Protein AF-A0A091SHL5-F1 (afdb_monomer)

Foldseek 3Di:
DVVLVVCLLPDDDPSNQVSLLVLLVVLVVLVVVVVVVVVPPPDDDDDDPDDSCPSLVVSLVSLLVSLLVQQDDQDDDPDCRQVSLLVSLVCCVPPSVVVLVVCLVSCVSSVNNVSSLVSNLVNVLVVLCVVCVDPPQDLVNLVVQLVSLVVVLVVVVVVVPPDDDDDDDCDDSSNVSSVVSNVVSVVVNVVVVVVVVVVVVCVCPVPPDDDDPPPDDDDD

pLDDT: mean 72.23, std 15.44, range [29.66, 91.31]

Mean predicted aligned error: 13.25 Å

Nearest PDB structures (foldseek):
  8e12-assembly1_B  TM=2.972E-01  e=2.019E-01  synthetic construct
  1ywt-assembly1_B  TM=1.922E-01  e=7.790E+00  Homo sapiens

Organism: Pelecanus crispus (NCBI:txid36300)

Radius of gyration: 24.14 Å; Cα contacts (8 Å, |Δi|>4): 129; chains: 1; bounding box: 60×40×81 Å

Secondary structure (DSSP, 8-state):
-HHHHHHHHH--SGGGHHHHHHHHHHHHHHHHHHHHHHH-TT---------TTHHHHHHHHHHHHHHHHHSPP----TT-HHHHHHHHHHHIIIIIHHHHHHHHHHHHHTT-HHHHHHHHHHHHHHHHHHHHTSTT--HHHHHHHHHHHHHHHHHHHHTT-S-----S----HHHHHHHHHHHHHHHHHHHHHHHHHHHHHHHHH-TTSPPPTT------

Structure (mmCIF, N/CA/C/O backbone):
data_AF-A0A091SHL5-F1
#
_entry.id   AF-A0A091SHL5-F1
#
loop_
_atom_site.group_PDB
_atom_site.id
_atom_site.type_symbol
_atom_site.label_atom_id
_atom_site.label_alt_id
_atom_site.label_comp_id
_atom_site.label_asym_id
_atom_site.label_entity_id
_atom_site.label_seq_id
_atom_site.pdbx_PDB_ins_code
_atom_site.Cartn_x
_atom_site.Cartn_y
_atom_site.Cartn_z
_atom_site.occupancy
_atom_site.B_iso_or_equiv
_atom_site.auth_seq_id
_atom_site.auth_comp_id
_atom_site.auth_asym_id
_atom_site.auth_atom_id
_atom_site.pdbx_PDB_model_num
ATOM 1 N N . MET A 1 1 ? -9.544 -13.154 23.120 1.00 60.56 1 MET A N 1
ATOM 2 C CA . MET A 1 1 ? -9.544 -11.805 22.511 1.00 60.56 1 MET A CA 1
ATOM 3 C C . MET A 1 1 ? -9.187 -11.848 21.028 1.00 60.56 1 MET A C 1
ATOM 5 O O . MET A 1 1 ? -10.002 -11.439 20.222 1.00 60.56 1 MET A O 1
ATOM 9 N N . TRP A 1 2 ? -8.036 -12.393 20.624 1.00 65.44 2 TRP A N 1
ATOM 10 C CA . TRP A 1 2 ? -7.627 -12.383 19.207 1.00 65.44 2 TRP A CA 1
ATOM 11 C C . TRP A 1 2 ? -8.493 -13.226 18.261 1.00 65.44 2 TRP A C 1
ATOM 13 O O . TRP A 1 2 ? -8.652 -12.859 17.101 1.00 65.44 2 TRP A O 1
ATOM 23 N N . THR A 1 3 ? -9.130 -14.289 18.757 1.00 64.62 3 THR A N 1
ATOM 24 C CA . THR A 1 3 ? -10.154 -15.046 18.011 1.00 64.62 3 THR A CA 1
ATOM 25 C C . THR A 1 3 ? -11.323 -14.153 17.597 1.00 64.62 3 THR A C 1
ATOM 27 O O . THR A 1 3 ? -11.751 -14.196 16.454 1.00 64.62 3 THR A O 1
ATOM 30 N N . VAL A 1 4 ? -11.746 -13.261 18.496 1.00 64.88 4 VAL A N 1
ATOM 31 C CA . VAL A 1 4 ? -12.843 -12.306 18.290 1.00 64.88 4 VAL A CA 1
ATOM 32 C C . VAL A 1 4 ? -12.459 -11.240 17.254 1.00 64.88 4 VAL A C 1
ATOM 34 O O . VAL A 1 4 ? -13.291 -10.835 16.451 1.00 64.88 4 VAL A O 1
ATOM 37 N N . VAL A 1 5 ? -11.181 -10.846 17.189 1.00 65.50 5 VAL A N 1
ATOM 38 C CA . VAL A 1 5 ? -10.650 -9.992 16.108 1.00 65.50 5 VAL A CA 1
ATOM 39 C C . VAL A 1 5 ? -10.622 -10.748 14.776 1.00 65.50 5 VAL A C 1
ATOM 41 O O . VAL A 1 5 ? -11.025 -10.197 13.760 1.00 65.50 5 VAL A O 1
ATOM 44 N N . GLY A 1 6 ? -10.200 -12.015 14.759 1.00 65.44 6 GLY A N 1
ATOM 45 C CA . GLY A 1 6 ? -10.208 -12.850 13.550 1.00 65.44 6 GLY A CA 1
ATOM 46 C C . GLY A 1 6 ? -11.617 -13.100 12.995 1.00 65.44 6 GLY A C 1
ATOM 47 O O . GLY A 1 6 ? -11.845 -12.982 11.790 1.00 65.44 6 GLY A O 1
ATOM 48 N N . GLU A 1 7 ? -12.584 -13.366 13.869 1.00 66.81 7 GLU A N 1
ATOM 49 C CA . GLU A 1 7 ? -14.015 -13.441 13.546 1.00 66.81 7 GLU A CA 1
ATOM 50 C C . GLU A 1 7 ? -14.540 -12.086 13.064 1.00 66.81 7 GLU A C 1
ATOM 52 O O . GLU A 1 7 ? -15.252 -12.016 12.061 1.00 66.81 7 GLU A O 1
ATOM 57 N N . ALA A 1 8 ? -14.094 -10.989 13.691 1.00 66.25 8 ALA A N 1
ATOM 58 C CA . ALA A 1 8 ? -14.475 -9.654 13.261 1.00 66.25 8 ALA A CA 1
ATOM 59 C C . ALA A 1 8 ? -13.887 -9.264 11.880 1.00 66.25 8 ALA A C 1
ATOM 61 O O . ALA A 1 8 ? -14.369 -8.388 11.161 1.00 66.25 8 ALA A O 1
ATOM 62 N N . LEU A 1 9 ? -12.804 -9.915 11.478 1.00 66.12 9 LEU A N 1
ATOM 63 C CA . LEU A 1 9 ? -12.181 -9.700 10.181 1.00 66.12 9 LEU A CA 1
ATOM 64 C C . LEU A 1 9 ? -12.771 -10.627 9.103 1.00 66.12 9 LEU A C 1
ATOM 66 O O . LEU A 1 9 ? -12.814 -10.248 7.932 1.00 66.12 9 LEU A O 1
ATOM 70 N N . SER A 1 10 ? -13.298 -11.792 9.479 1.00 64.62 10 SER A N 1
ATOM 71 C CA . SER A 1 10 ? -13.886 -12.777 8.556 1.00 64.62 10 SER A CA 1
ATOM 72 C C . SER A 1 10 ? -15.406 -12.647 8.370 1.00 64.62 10 SER A C 1
ATOM 74 O O . SER A 1 10 ? -15.927 -13.110 7.357 1.00 64.62 10 SER A O 1
ATOM 76 N N . GLY A 1 11 ? -16.121 -11.996 9.291 1.00 61.19 11 GLY A N 1
ATOM 77 C CA . GLY A 1 11 ? -17.578 -11.843 9.236 1.00 61.19 11 GLY A CA 1
ATOM 78 C C . GLY A 1 11 ? -18.087 -10.779 8.251 1.00 61.19 11 GLY A C 1
ATOM 79 O O . GLY A 1 11 ? -17.416 -9.790 7.956 1.00 61.19 11 GLY A O 1
ATOM 80 N N . SER A 1 12 ? -19.323 -10.952 7.772 1.00 54.06 12 SER A N 1
ATOM 81 C CA . SER A 1 12 ? -20.051 -9.970 6.958 1.00 54.06 12 SER A CA 1
ATOM 82 C C . SER A 1 12 ? -21.112 -9.233 7.796 1.00 54.06 12 SER A C 1
ATOM 84 O O . SER A 1 12 ? -22.147 -9.812 8.121 1.00 54.06 12 SER A O 1
ATOM 86 N N . GLY A 1 13 ? -20.905 -7.951 8.123 1.00 57.78 13 GLY A N 1
ATOM 87 C CA . GLY A 1 13 ? -21.973 -7.055 8.609 1.00 57.78 13 GLY A CA 1
ATOM 88 C C . GLY A 1 13 ? -21.850 -6.537 10.052 1.00 57.78 13 GLY A C 1
ATOM 89 O O . GLY A 1 13 ? -20.765 -6.385 10.588 1.00 57.78 13 GLY A O 1
ATOM 90 N N . ARG A 1 14 ? -22.986 -6.203 10.687 1.00 53.03 14 ARG A N 1
ATOM 91 C CA . ARG A 1 14 ? -23.057 -5.561 12.024 1.00 53.03 14 ARG A CA 1
ATOM 92 C C . ARG A 1 14 ? -22.583 -6.432 13.199 1.00 53.03 14 ARG A C 1
ATOM 94 O O . ARG A 1 14 ? -22.356 -5.891 14.273 1.00 53.03 14 ARG A O 1
ATOM 101 N N . MET A 1 15 ? -22.381 -7.737 12.995 1.00 53.97 15 MET A N 1
ATOM 102 C CA . MET A 1 15 ? -21.812 -8.659 13.999 1.00 53.97 15 MET A CA 1
ATOM 103 C C . MET A 1 15 ? -20.357 -8.331 14.391 1.00 53.97 15 MET A C 1
ATOM 105 O O . MET A 1 15 ? -19.825 -8.909 15.329 1.00 53.97 15 MET A O 1
ATOM 109 N N . LEU A 1 16 ? -19.719 -7.395 13.685 1.00 64.25 16 LEU A N 1
ATOM 110 C CA . LEU A 1 16 ? -18.320 -7.011 13.854 1.00 64.25 16 LEU A CA 1
ATOM 111 C C . LEU A 1 16 ? -18.077 -5.973 14.959 1.00 64.25 16 LEU A C 1
ATOM 113 O O . LEU A 1 16 ? -16.956 -5.837 15.444 1.00 64.25 16 LEU A O 1
ATOM 117 N N . LEU A 1 17 ? -19.098 -5.194 15.319 1.00 70.75 17 LEU A N 1
ATOM 118 C CA . LEU A 1 17 ? -18.894 -3.954 16.064 1.00 70.75 17 LEU A CA 1
ATOM 119 C C . LEU A 1 17 ? -18.592 -4.181 17.550 1.00 70.75 17 LEU A C 1
ATOM 121 O O . LEU A 1 17 ? -17.633 -3.620 18.068 1.00 70.75 17 LEU A O 1
ATOM 125 N N . GLU A 1 18 ? -19.393 -5.003 18.219 1.00 75.38 18 GLU A N 1
ATOM 126 C CA . GLU A 1 18 ? -19.280 -5.281 19.657 1.00 75.38 18 GLU A CA 1
ATOM 127 C C . GLU A 1 18 ? -17.925 -5.943 20.019 1.00 75.38 18 GLU A C 1
ATOM 129 O O . GLU A 1 18 ? -17.216 -5.420 20.886 1.00 75.38 18 GLU A O 1
ATOM 134 N N . PRO A 1 19 ? -17.462 -6.977 19.281 1.00 76.00 19 PRO A N 1
ATOM 135 C CA . PRO A 1 19 ? -16.071 -7.441 19.269 1.00 76.00 19 PRO A CA 1
ATOM 136 C C . PRO A 1 19 ? -15.001 -6.341 19.231 1.00 76.00 19 PRO A C 1
ATOM 138 O O . PRO A 1 19 ? -14.086 -6.317 20.057 1.00 76.00 19 PRO A O 1
ATOM 141 N N . LEU A 1 20 ? -15.099 -5.428 18.262 1.00 80.94 20 LEU A N 1
ATOM 142 C CA . LEU A 1 20 ? -14.101 -4.384 18.041 1.00 80.94 20 LEU A CA 1
ATOM 143 C C . LEU A 1 20 ? -14.163 -3.298 19.120 1.00 80.94 20 LEU A C 1
ATOM 145 O O . LEU A 1 20 ? -13.120 -2.778 19.510 1.00 80.94 20 LEU A O 1
ATOM 149 N N . GLN A 1 21 ? -15.352 -2.980 19.635 1.00 83.31 21 GLN A N 1
ATOM 150 C CA . GLN A 1 21 ? -15.532 -2.040 20.742 1.00 83.31 21 GLN A CA 1
ATOM 151 C C . GLN A 1 21 ? -14.836 -2.536 22.011 1.00 83.31 21 GLN A C 1
ATOM 153 O O . GLN A 1 21 ? -14.085 -1.771 22.609 1.00 83.31 21 GLN A O 1
ATOM 158 N N . SER A 1 22 ? -14.977 -3.820 22.361 1.00 83.06 22 SER A N 1
ATOM 159 C CA . SER A 1 22 ? -14.270 -4.415 23.507 1.00 83.06 22 SER A CA 1
ATOM 160 C C . SER A 1 22 ? -12.742 -4.312 23.372 1.00 83.06 22 SER A C 1
ATOM 162 O O . SER A 1 22 ? -12.034 -3.990 24.332 1.00 83.06 22 SER A O 1
ATOM 164 N N . VAL A 1 23 ? -12.216 -4.517 22.160 1.00 82.81 23 VAL A N 1
ATOM 165 C CA . VAL A 1 23 ? -10.785 -4.334 21.858 1.00 82.81 23 VAL A CA 1
ATOM 166 C C . VAL A 1 23 ? -10.380 -2.862 21.974 1.00 82.81 23 VAL A C 1
ATOM 168 O O . VAL A 1 23 ? -9.344 -2.548 22.560 1.00 82.81 23 VAL A O 1
ATOM 171 N N . GLY A 1 24 ? -11.208 -1.946 21.466 1.00 83.69 24 GLY A N 1
ATOM 172 C CA . GLY A 1 24 ? -11.010 -0.503 21.594 1.00 83.69 24 GLY A CA 1
ATOM 173 C C . GLY A 1 24 ? -10.987 -0.023 23.044 1.00 83.69 24 GLY A C 1
ATOM 174 O O . GLY A 1 24 ? -10.126 0.774 23.417 1.00 83.69 24 GLY A O 1
ATOM 175 N N . GLU A 1 25 ? -11.889 -0.528 23.882 1.00 86.12 25 GLU A N 1
ATOM 176 C CA . GLU A 1 25 ? -11.924 -0.252 25.321 1.00 86.12 25 GLU A CA 1
ATOM 177 C C . GLU A 1 25 ? -10.701 -0.817 26.042 1.00 86.12 25 GLU A C 1
ATOM 179 O O . GLU A 1 25 ? -10.084 -0.111 26.839 1.00 86.12 25 GLU A O 1
ATOM 184 N N . SER A 1 26 ? -10.287 -2.037 25.698 1.00 82.94 26 SER A N 1
ATOM 185 C CA . SER A 1 26 ? -9.082 -2.660 26.254 1.00 82.94 26 SER A CA 1
ATOM 186 C C . SER A 1 26 ? -7.820 -1.850 25.940 1.00 82.94 26 SER A C 1
ATOM 188 O O . SER A 1 26 ? -6.998 -1.614 26.821 1.00 82.94 26 SER A O 1
ATOM 190 N N . LEU A 1 27 ? -7.692 -1.344 24.709 1.00 82.31 27 LEU A N 1
ATOM 191 C CA . LEU A 1 27 ? -6.579 -0.477 24.306 1.00 82.31 27 LEU A CA 1
ATOM 192 C C . LEU A 1 27 ? -6.620 0.902 24.974 1.00 82.31 27 LEU A C 1
ATOM 194 O O . LEU A 1 27 ? -5.572 1.479 25.268 1.00 82.31 27 LEU A O 1
ATOM 198 N N . LYS A 1 28 ? -7.814 1.458 25.213 1.00 85.19 28 LYS A N 1
ATOM 199 C CA . LYS A 1 28 ? -7.960 2.693 26.001 1.00 85.19 28 LYS A CA 1
ATOM 200 C C . LYS A 1 28 ? -7.518 2.470 27.445 1.00 85.19 28 LYS A C 1
ATOM 202 O O . LYS A 1 28 ? -6.789 3.303 27.977 1.00 85.19 28 LYS A O 1
ATOM 207 N N . TRP A 1 29 ? -7.922 1.351 28.042 1.00 84.50 29 TRP A N 1
ATOM 208 C CA . TRP A 1 29 ? -7.507 0.964 29.386 1.00 84.50 29 TRP A CA 1
ATOM 209 C C . TRP A 1 29 ? -5.987 0.756 29.474 1.00 84.50 29 TRP A C 1
ATOM 211 O O . TRP A 1 29 ? -5.361 1.291 30.384 1.00 84.50 29 TRP A O 1
ATOM 221 N N . GLU A 1 30 ? -5.373 0.082 28.493 1.00 81.19 30 GLU A N 1
ATOM 222 C CA . GLU A 1 30 ? -3.912 -0.096 28.412 1.00 81.19 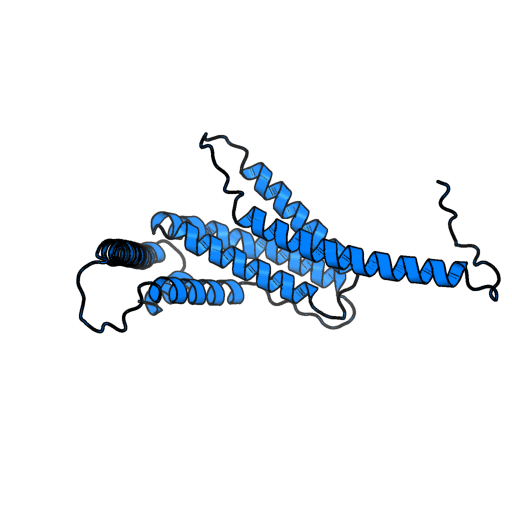30 GLU A CA 1
ATOM 223 C C . GLU A 1 30 ? -3.189 1.259 28.342 1.00 81.19 30 GLU A C 1
ATOM 225 O O . GLU A 1 30 ? -2.283 1.510 29.132 1.00 81.19 30 GLU A O 1
ATOM 230 N N . LYS A 1 31 ? -3.641 2.182 27.477 1.00 82.19 31 LYS A N 1
ATOM 231 C CA . LYS A 1 31 ? -3.078 3.544 27.386 1.00 82.19 31 LYS A CA 1
ATOM 232 C C . LYS A 1 31 ? -3.211 4.333 28.684 1.00 82.19 31 LYS A C 1
ATOM 234 O O . LYS A 1 31 ? -2.300 5.072 29.046 1.00 82.19 31 LYS A O 1
ATOM 239 N N . GLN A 1 32 ? -4.347 4.210 29.368 1.00 83.44 32 GLN A N 1
ATOM 240 C CA . GLN A 1 32 ? -4.539 4.859 30.661 1.00 83.44 32 GLN A CA 1
ATOM 241 C C . GLN A 1 32 ? -3.558 4.296 31.695 1.00 83.44 32 GLN A C 1
ATOM 243 O O . GLN A 1 32 ? -2.931 5.068 32.415 1.00 83.44 32 GLN A O 1
ATOM 248 N N . LYS A 1 33 ? -3.369 2.972 31.731 1.00 82.06 33 LYS A N 1
ATOM 249 C CA . LYS A 1 33 ? -2.402 2.328 32.627 1.00 82.06 33 LYS A CA 1
ATOM 250 C C . LYS A 1 33 ? -0.959 2.697 32.308 1.00 82.06 33 LYS A C 1
ATOM 252 O O . LYS A 1 33 ? -0.185 2.921 33.231 1.00 82.06 33 LYS A O 1
ATOM 257 N N . GLU A 1 34 ? -0.612 2.824 31.031 1.00 79.81 34 GLU A N 1
ATOM 258 C CA . GLU A 1 34 ? 0.693 3.328 30.593 1.00 79.81 34 GLU A CA 1
ATOM 259 C C . GLU A 1 34 ? 0.934 4.759 31.101 1.00 79.81 34 GLU A C 1
ATOM 261 O O . GLU A 1 34 ? 1.994 5.048 31.651 1.00 79.81 34 GLU A O 1
ATOM 266 N N . ALA A 1 35 ? -0.064 5.643 30.991 1.00 81.81 35 ALA A N 1
ATOM 267 C CA . ALA A 1 35 ? 0.029 7.017 31.484 1.00 81.81 35 ALA A CA 1
ATOM 268 C C . ALA A 1 35 ? 0.115 7.102 33.020 1.00 81.81 35 ALA A C 1
ATOM 270 O O . ALA A 1 35 ? 0.903 7.889 33.541 1.00 81.81 35 ALA A O 1
ATOM 271 N N . GLU A 1 36 ? -0.658 6.283 33.742 1.00 82.25 36 GLU A N 1
ATOM 272 C CA . GLU A 1 36 ? -0.581 6.164 35.206 1.00 82.25 36 GLU A CA 1
ATOM 273 C C . GLU A 1 36 ? 0.812 5.684 35.648 1.00 82.25 36 GLU A C 1
ATOM 275 O O . GLU A 1 36 ? 1.400 6.278 36.548 1.00 82.25 36 GLU A O 1
ATOM 280 N N . TRP A 1 37 ? 1.369 4.672 34.972 1.00 75.75 37 TRP A N 1
ATOM 281 C CA . TRP A 1 37 ? 2.700 4.124 35.259 1.00 75.75 37 TRP A CA 1
ATOM 282 C C . TRP A 1 37 ? 3.833 5.119 34.966 1.00 75.75 37 TRP A C 1
ATOM 284 O O . TRP A 1 37 ? 4.749 5.275 35.769 1.00 75.75 37 TRP A O 1
ATOM 294 N N . LEU A 1 38 ? 3.764 5.838 33.839 1.00 73.38 38 LEU A N 1
ATOM 295 C CA . LEU A 1 38 ? 4.747 6.871 33.487 1.00 73.38 38 LEU A CA 1
ATOM 296 C C . LEU A 1 38 ? 4.656 8.109 34.395 1.00 73.38 38 LEU A C 1
ATOM 298 O O . LEU A 1 38 ? 5.652 8.805 34.584 1.00 73.38 38 LEU A O 1
ATOM 302 N N . GLY A 1 39 ? 3.476 8.391 34.956 1.00 68.38 39 GLY A N 1
ATOM 303 C CA . GLY A 1 39 ? 3.255 9.482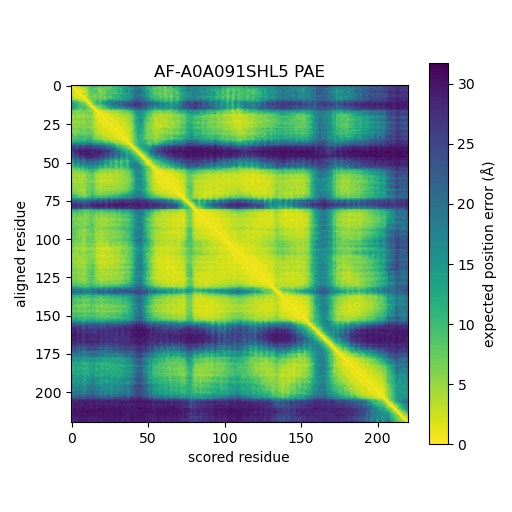 35.906 1.00 68.38 39 GLY A CA 1
ATOM 304 C C . GLY A 1 39 ? 3.672 9.161 37.345 1.00 68.38 39 GLY A C 1
ATOM 305 O O . GLY A 1 39 ? 3.923 10.084 38.117 1.00 68.38 39 GLY A O 1
ATOM 306 N N . SER A 1 40 ? 3.784 7.880 37.716 1.00 63.06 40 SER A N 1
ATOM 307 C CA . SER A 1 40 ? 4.062 7.422 39.086 1.00 63.06 40 SER A CA 1
ATOM 308 C C . SER A 1 40 ? 5.546 7.152 39.369 1.00 63.06 40 SER A C 1
ATOM 310 O O . SER A 1 40 ? 5.866 6.283 40.177 1.00 63.06 40 SER A O 1
ATOM 312 N N . GLY A 1 41 ? 6.464 7.862 38.706 1.00 57.78 41 GLY A N 1
ATOM 313 C CA . GLY A 1 41 ? 7.915 7.612 38.719 1.00 57.78 41 GLY A CA 1
ATOM 314 C C . GLY A 1 41 ? 8.656 7.797 40.055 1.00 57.78 41 GLY A C 1
ATOM 315 O O . GLY A 1 41 ? 9.836 8.138 40.026 1.00 57.78 41 GLY A O 1
ATOM 316 N N . GLN A 1 42 ? 8.009 7.603 41.210 1.00 53.72 42 GLN A N 1
ATOM 317 C CA . GLN A 1 42 ? 8.637 7.762 42.522 1.00 53.72 42 GLN A CA 1
ATOM 318 C C . GLN A 1 42 ? 8.489 6.606 43.519 1.00 53.72 42 GLN A C 1
ATOM 320 O O . GLN A 1 42 ? 9.173 6.671 44.533 1.00 53.72 42 GLN A O 1
ATOM 325 N N . ASP A 1 43 ? 7.741 5.533 43.241 1.00 48.06 43 ASP A N 1
ATOM 326 C CA . ASP A 1 43 ? 7.665 4.396 44.174 1.00 48.06 43 ASP A CA 1
ATOM 327 C C . ASP A 1 43 ? 8.160 3.085 43.547 1.00 48.06 43 ASP A C 1
ATOM 329 O O . ASP A 1 43 ? 7.590 2.521 42.612 1.00 48.06 43 ASP A O 1
ATOM 333 N N . THR A 1 44 ? 9.298 2.640 44.073 1.00 54.84 44 THR A N 1
ATOM 334 C CA . THR A 1 44 ? 10.008 1.403 43.747 1.00 54.84 44 THR A CA 1
ATOM 335 C C . THR A 1 44 ? 9.262 0.153 44.228 1.00 54.84 44 THR A C 1
ATOM 337 O O . THR A 1 44 ? 8.638 0.161 45.281 1.00 54.84 44 THR A O 1
ATOM 340 N N . GLU A 1 45 ? 9.475 -0.939 43.483 1.00 48.94 45 GLU A N 1
ATOM 341 C CA . GLU A 1 45 ? 9.177 -2.353 43.783 1.00 48.94 45 GLU A CA 1
ATOM 342 C C . GLU A 1 45 ? 7.769 -2.888 43.465 1.00 48.94 45 GLU A C 1
ATOM 344 O O . GLU A 1 45 ? 6.867 -2.957 44.293 1.00 48.94 45 GLU A O 1
ATOM 349 N N . SER A 1 46 ? 7.625 -3.475 42.274 1.00 47.06 46 SER A N 1
ATOM 350 C CA . SER A 1 46 ? 7.545 -4.943 42.145 1.00 47.06 46 SER A CA 1
ATOM 351 C C . SER A 1 46 ? 7.455 -5.377 40.677 1.00 47.06 46 SER A C 1
ATOM 353 O O . SER A 1 46 ? 6.826 -4.745 39.831 1.00 47.06 46 SER A O 1
ATOM 355 N N . LEU A 1 47 ? 8.158 -6.472 40.391 1.00 50.56 47 LEU A N 1
ATOM 356 C CA . LEU A 1 47 ? 8.267 -7.160 39.110 1.00 50.56 47 LEU A CA 1
ATOM 357 C C . LEU A 1 47 ? 6.892 -7.502 38.525 1.00 50.56 47 LEU A C 1
ATOM 359 O O . LEU A 1 47 ? 6.272 -8.491 38.909 1.00 50.56 47 LEU A O 1
ATOM 363 N N . SER A 1 48 ? 6.466 -6.746 37.522 1.00 51.72 48 SER A N 1
ATOM 364 C CA . SER A 1 48 ? 5.476 -7.218 36.566 1.00 51.72 48 SER A CA 1
ATOM 365 C C . SER A 1 48 ? 6.144 -7.224 35.194 1.00 51.72 48 SER A C 1
ATOM 367 O O . SER A 1 48 ? 6.547 -6.186 34.677 1.00 51.72 48 SER A O 1
ATOM 369 N N . THR A 1 49 ? 6.265 -8.409 34.597 1.00 50.88 49 THR A N 1
ATOM 370 C CA . THR A 1 49 ? 6.641 -8.628 33.188 1.00 50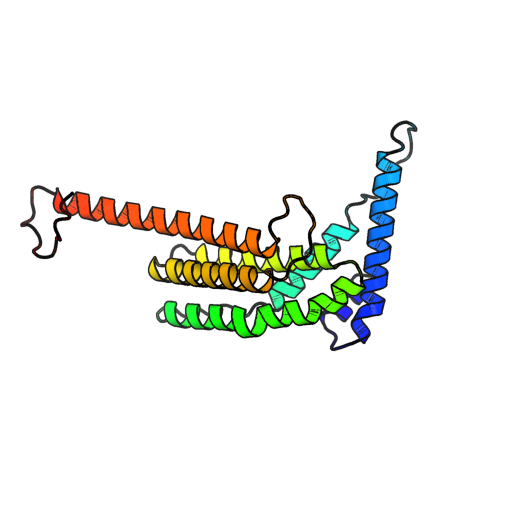.88 49 THR A CA 1
ATOM 371 C C . THR A 1 49 ? 5.609 -8.064 32.204 1.00 50.88 49 THR A C 1
ATOM 373 O O . THR A 1 49 ? 5.731 -8.254 30.994 1.00 50.88 49 THR A O 1
ATOM 376 N N . TRP A 1 50 ? 4.575 -7.388 32.705 1.00 50.91 50 TRP A N 1
ATOM 377 C CA . TRP A 1 50 ? 3.534 -6.787 31.901 1.00 50.91 50 TRP A CA 1
ATOM 378 C C . TRP A 1 50 ? 4.081 -5.543 31.199 1.00 50.91 50 TRP A C 1
ATOM 380 O O . TRP A 1 50 ? 4.391 -4.530 31.825 1.00 50.91 50 TRP A O 1
ATOM 390 N N . SER A 1 51 ? 4.234 -5.643 29.879 1.00 55.34 51 SER A N 1
ATOM 391 C CA . SER A 1 51 ? 4.591 -4.515 29.027 1.00 55.34 51 SER A CA 1
ATOM 392 C C . SER A 1 51 ? 3.311 -3.889 28.462 1.00 55.34 51 SER A C 1
ATOM 394 O O . SER A 1 51 ? 2.574 -4.594 27.767 1.00 55.34 51 SER A O 1
ATOM 396 N N . PRO A 1 52 ? 3.065 -2.582 28.670 1.00 56.56 52 PRO A N 1
ATOM 397 C CA . PRO A 1 52 ? 1.871 -1.873 28.187 1.00 56.56 52 PRO A CA 1
ATOM 398 C C . PRO A 1 52 ? 1.816 -1.675 26.657 1.00 56.56 52 PRO A C 1
ATOM 400 O O . PRO A 1 52 ? 1.045 -0.867 26.156 1.00 56.56 52 PRO A O 1
ATOM 403 N N . ASN A 1 53 ? 2.664 -2.377 25.899 1.00 61.16 53 ASN A N 1
ATOM 404 C CA . ASN A 1 53 ? 2.700 -2.326 24.437 1.00 61.16 53 ASN A CA 1
ATOM 405 C C . ASN A 1 53 ? 2.361 -3.665 23.771 1.00 61.16 53 ASN A C 1
ATOM 407 O O . ASN A 1 53 ? 2.430 -3.768 22.544 1.00 61.16 53 ASN A O 1
ATOM 411 N N . PHE A 1 54 ? 2.038 -4.701 24.547 1.00 63.81 54 PHE A N 1
ATOM 412 C CA . PHE A 1 54 ? 1.816 -6.039 24.004 1.00 63.81 54 PHE A CA 1
ATOM 413 C C . PHE A 1 54 ? 0.517 -6.094 23.184 1.00 63.81 54 PHE A C 1
ATOM 415 O O . PHE A 1 54 ?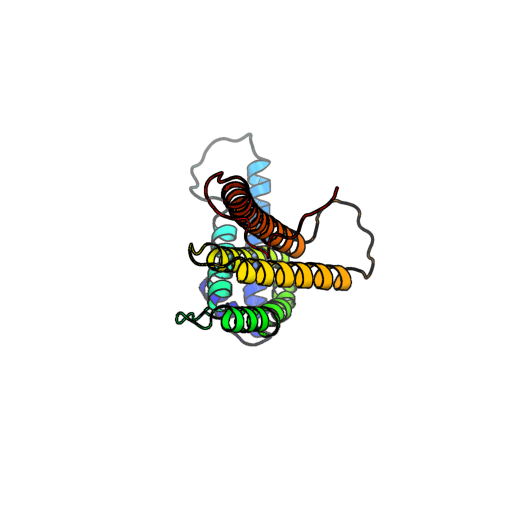 0.500 -6.653 22.092 1.00 63.81 54 PHE A O 1
ATOM 422 N N . TRP A 1 55 ? -0.549 -5.418 23.627 1.00 72.81 55 TRP A N 1
ATOM 423 C CA . TRP A 1 55 ? -1.870 -5.588 23.016 1.00 72.81 55 TRP A CA 1
ATOM 424 C C . TRP A 1 55 ? -1.995 -4.779 21.726 1.00 72.81 55 TRP A C 1
ATOM 426 O O . TRP A 1 55 ? -2.588 -5.239 20.751 1.00 72.81 55 TRP A O 1
ATOM 436 N N . ARG A 1 56 ? -1.388 -3.589 21.675 1.00 76.50 56 ARG A N 1
ATOM 437 C CA . ARG A 1 56 ? -1.345 -2.786 20.446 1.00 76.50 56 ARG A CA 1
ATOM 438 C C . ARG A 1 56 ? -0.569 -3.482 19.331 1.00 76.50 56 ARG A C 1
ATOM 440 O O . ARG A 1 56 ? -1.069 -3.539 18.211 1.00 76.50 56 ARG A O 1
ATOM 447 N N . LYS A 1 57 ? 0.617 -4.016 19.637 1.00 82.56 57 LYS A N 1
ATOM 448 C CA . LYS A 1 57 ? 1.464 -4.690 18.642 1.00 82.56 57 LYS A CA 1
ATOM 449 C C . LYS A 1 57 ? 0.811 -5.960 18.107 1.00 82.56 57 LYS A C 1
ATOM 451 O O . LYS A 1 57 ? 0.791 -6.152 16.896 1.00 82.56 57 LYS A O 1
ATOM 456 N N . ASP A 1 58 ? 0.214 -6.766 18.980 1.00 83.44 58 ASP A N 1
ATOM 457 C CA . ASP A 1 58 ? -0.512 -7.972 18.576 1.00 83.44 58 ASP A CA 1
ATOM 458 C C . ASP A 1 58 ? -1.704 -7.644 17.661 1.00 83.44 58 ASP A C 1
ATOM 460 O O . ASP A 1 58 ? -1.934 -8.326 16.658 1.00 83.44 58 ASP A O 1
ATOM 464 N N . LEU A 1 59 ? -2.457 -6.577 17.969 1.00 83.94 59 LEU A N 1
ATOM 465 C CA . LEU A 1 59 ? -3.548 -6.118 17.106 1.00 83.94 59 LEU A CA 1
ATOM 466 C C . LEU A 1 59 ? -3.024 -5.670 15.739 1.00 83.94 59 LEU A C 1
ATOM 468 O O . LEU A 1 59 ? -3.595 -6.047 14.716 1.00 83.94 59 LEU A O 1
ATOM 472 N N . GLU A 1 60 ? -1.963 -4.863 15.720 1.00 87.75 60 GLU A N 1
ATOM 473 C CA . GLU A 1 60 ? -1.340 -4.389 14.483 1.00 87.75 60 GLU A CA 1
ATOM 474 C C . GLU A 1 60 ? -0.864 -5.562 13.623 1.00 87.75 60 GLU A C 1
ATOM 476 O O . GLU A 1 60 ? -1.182 -5.620 12.436 1.00 87.75 60 GLU A O 1
ATOM 481 N N . GLU A 1 61 ? -0.197 -6.550 14.222 1.00 89.12 61 GLU A N 1
ATOM 482 C CA . GLU A 1 61 ? 0.254 -7.752 13.522 1.00 89.12 61 GLU A CA 1
ATOM 483 C C . GLU A 1 61 ? -0.921 -8.521 12.906 1.00 89.12 61 GLU A C 1
ATOM 485 O O . GLU A 1 61 ? -0.872 -8.901 11.734 1.00 89.12 61 GLU A O 1
ATOM 490 N N . LYS A 1 62 ? -2.011 -8.718 13.658 1.00 87.12 62 LYS A N 1
ATOM 491 C CA . LYS A 1 62 ? -3.199 -9.424 13.155 1.00 87.12 62 LYS A CA 1
ATOM 492 C C . LYS A 1 62 ? -3.898 -8.668 12.035 1.00 87.12 62 LYS A C 1
ATOM 494 O O . LYS A 1 62 ? -4.324 -9.288 11.060 1.00 87.12 62 LYS A O 1
ATOM 499 N N . LEU A 1 63 ? -4.001 -7.345 12.148 1.00 87.06 63 LEU A N 1
ATOM 500 C CA . LEU A 1 63 ? -4.567 -6.502 11.099 1.00 87.06 63 LEU A CA 1
ATOM 501 C C . LEU A 1 63 ? -3.711 -6.537 9.834 1.00 87.06 63 LEU A C 1
ATOM 503 O O . LEU A 1 63 ? -4.262 -6.701 8.749 1.00 87.06 63 LEU A O 1
ATOM 507 N N . ILE A 1 64 ? -2.386 -6.456 9.969 1.00 89.44 64 ILE A N 1
ATOM 508 C CA . ILE A 1 64 ? -1.454 -6.567 8.842 1.00 89.44 64 ILE A CA 1
ATOM 509 C C . ILE A 1 64 ? -1.573 -7.944 8.182 1.00 89.44 64 ILE A C 1
ATOM 511 O O . ILE A 1 64 ? -1.754 -8.015 6.971 1.00 89.44 64 ILE A O 1
ATOM 515 N N . GLN A 1 65 ? -1.549 -9.039 8.952 1.00 88.50 65 GLN A N 1
ATOM 516 C CA . GLN A 1 65 ? -1.719 -10.403 8.424 1.00 88.50 65 GLN A CA 1
ATOM 517 C C . GLN A 1 65 ? -3.023 -10.543 7.637 1.00 88.50 65 GLN A C 1
ATOM 519 O O . GLN A 1 65 ? -3.032 -11.072 6.526 1.00 88.50 65 GLN A O 1
ATOM 524 N N . TYR A 1 66 ? -4.119 -10.032 8.195 1.00 85.88 66 TYR A N 1
ATOM 525 C CA . TYR A 1 66 ? -5.410 -10.044 7.529 1.00 85.88 66 TYR A CA 1
ATOM 526 C C . TYR A 1 66 ? -5.396 -9.230 6.232 1.00 85.88 66 TYR A C 1
ATOM 528 O O . TYR A 1 66 ? -5.826 -9.727 5.197 1.00 85.88 66 TYR A O 1
ATOM 536 N N . MET A 1 67 ? -4.895 -7.995 6.261 1.00 86.69 67 MET A N 1
ATOM 537 C CA . MET A 1 67 ? -4.872 -7.120 5.088 1.00 86.69 67 MET A CA 1
ATOM 538 C C . MET A 1 67 ? -3.989 -7.691 3.985 1.00 86.69 67 MET A C 1
ATOM 540 O O . MET A 1 67 ? -4.425 -7.737 2.840 1.00 86.69 67 MET A O 1
ATOM 544 N N . MET A 1 68 ? -2.802 -8.191 4.329 1.00 88.69 68 MET A N 1
ATOM 545 C CA . MET A 1 68 ? -1.901 -8.862 3.390 1.00 88.69 68 MET A CA 1
ATOM 546 C C . MET A 1 68 ? -2.558 -10.082 2.735 1.00 88.69 68 MET A C 1
ATOM 548 O O . MET A 1 68 ? -2.360 -10.300 1.546 1.00 88.69 68 MET A O 1
ATOM 552 N N . ALA A 1 69 ? -3.387 -10.838 3.464 1.00 87.81 69 ALA A N 1
ATOM 553 C CA . ALA A 1 69 ? -4.140 -11.956 2.894 1.00 87.81 69 ALA A CA 1
ATOM 554 C C . ALA A 1 69 ? -5.254 -11.519 1.920 1.00 87.81 69 ALA A C 1
ATOM 556 O O . ALA A 1 69 ? -5.665 -12.310 1.075 1.00 87.81 69 ALA A O 1
ATOM 557 N N . GLN A 1 70 ? -5.744 -10.278 2.030 1.00 84.75 70 GLN A N 1
ATOM 558 C CA . GLN A 1 70 ? -6.744 -9.710 1.114 1.00 84.75 70 GLN A CA 1
ATOM 559 C C . GLN A 1 70 ? -6.130 -9.040 -0.115 1.00 84.75 70 GLN A C 1
ATOM 561 O O . GLN A 1 70 ? -6.845 -8.737 -1.074 1.00 84.75 70 GLN A O 1
ATOM 566 N N . ILE A 1 71 ? -4.826 -8.768 -0.095 1.00 88.75 71 ILE A N 1
ATOM 567 C CA . ILE A 1 71 ? -4.132 -8.223 -1.253 1.00 88.75 71 ILE A CA 1
ATOM 568 C C . ILE A 1 71 ? -4.092 -9.310 -2.339 1.00 88.75 71 ILE A C 1
ATOM 570 O O . ILE A 1 71 ? -3.597 -10.409 -2.079 1.00 88.75 71 ILE A O 1
ATOM 574 N N . PRO A 1 72 ? -4.584 -9.027 -3.562 1.00 85.12 72 PRO A N 1
ATOM 575 C CA . PRO A 1 72 ? -4.489 -9.968 -4.668 1.00 85.12 72 PRO A CA 1
ATOM 576 C C . PRO A 1 72 ? -3.032 -10.402 -4.883 1.00 85.12 72 PRO A C 1
ATOM 578 O O . PRO A 1 72 ? -2.138 -9.551 -4.870 1.00 85.12 72 PRO A O 1
ATOM 581 N N . PRO A 1 73 ? -2.752 -11.700 -5.077 1.00 83.56 73 PRO A N 1
ATOM 582 C CA . PRO A 1 73 ? -1.402 -12.143 -5.380 1.00 83.56 73 PRO A CA 1
ATOM 583 C C . PRO A 1 73 ? -0.991 -11.645 -6.768 1.00 83.56 73 PRO A C 1
ATOM 585 O O . PRO A 1 73 ? -1.751 -11.750 -7.731 1.00 83.56 73 PRO A O 1
ATOM 588 N N . PHE A 1 74 ? 0.240 -11.151 -6.888 1.00 83.00 74 PHE A N 1
ATOM 589 C CA . PHE A 1 74 ? 0.813 -10.822 -8.189 1.00 83.00 74 PHE A CA 1
ATOM 590 C C . PHE A 1 74 ? 1.356 -12.095 -8.849 1.00 83.00 74 PHE A C 1
ATOM 592 O O . PHE A 1 74 ? 2.436 -12.574 -8.507 1.00 83.00 74 PHE A O 1
ATOM 599 N N . GLY A 1 75 ? 0.585 -12.678 -9.768 1.00 66.50 75 GLY A N 1
ATOM 600 C CA . GLY A 1 75 ? 1.011 -13.834 -10.556 1.00 66.50 75 GLY A CA 1
ATOM 601 C C . GLY A 1 75 ? 1.809 -13.399 -11.784 1.00 66.50 75 GLY A C 1
ATOM 602 O O . GLY A 1 75 ? 1.210 -13.056 -12.798 1.00 66.50 75 GLY A O 1
ATOM 603 N N . SER A 1 76 ? 3.142 -13.413 -11.717 1.00 60.81 76 SER A N 1
ATOM 604 C CA . SER A 1 76 ? 3.993 -13.226 -12.902 1.00 60.81 76 SER A CA 1
ATOM 605 C C . SER A 1 76 ? 4.428 -14.586 -13.453 1.00 60.81 76 SER A C 1
ATOM 607 O O . SER A 1 76 ? 5.097 -15.364 -12.771 1.00 60.81 76 SER A O 1
ATOM 609 N N . SER A 1 77 ? 4.049 -14.872 -14.701 1.00 52.91 77 SER A N 1
ATOM 610 C CA . SER A 1 77 ? 4.738 -15.838 -15.558 1.00 52.91 77 SER A CA 1
ATOM 611 C C . SER A 1 77 ? 5.467 -15.043 -16.640 1.00 52.91 77 SER A C 1
ATOM 613 O O . SER A 1 77 ? 4.826 -14.364 -17.442 1.00 52.91 77 SER A O 1
ATOM 615 N N . SER A 1 78 ? 6.797 -15.091 -16.611 1.00 53.75 78 SER A N 1
ATOM 616 C CA . SER A 1 78 ? 7.723 -14.270 -17.396 1.00 53.75 78 SER A CA 1
ATOM 617 C C . SER A 1 78 ? 7.329 -14.118 -18.869 1.00 53.75 78 SER A C 1
ATOM 619 O O . SER A 1 78 ? 7.403 -15.119 -19.582 1.00 53.75 78 SER A O 1
ATOM 621 N N . ASN A 1 79 ? 6.997 -12.880 -19.285 1.00 42.28 79 ASN A N 1
ATOM 622 C CA . ASN A 1 79 ? 6.884 -12.322 -20.659 1.00 42.28 79 ASN A CA 1
ATOM 623 C C . ASN A 1 79 ? 5.697 -11.343 -20.864 1.00 42.28 79 ASN A C 1
ATOM 625 O O . ASN A 1 79 ? 5.639 -10.690 -21.904 1.00 42.28 79 ASN A O 1
ATOM 629 N N . THR A 1 80 ? 4.804 -11.168 -19.876 1.00 55.03 80 THR A N 1
ATOM 630 C CA . THR A 1 80 ? 3.617 -10.272 -19.947 1.00 55.03 80 THR A CA 1
ATOM 631 C C . THR A 1 80 ? 3.566 -9.253 -18.788 1.00 55.03 80 THR A C 1
ATOM 633 O O . THR A 1 80 ? 2.498 -8.867 -18.307 1.00 55.03 80 THR A O 1
ATOM 636 N N . ASP A 1 81 ? 4.728 -8.827 -18.286 1.00 75.12 81 ASP A N 1
ATOM 637 C CA . ASP A 1 81 ? 4.824 -8.249 -16.938 1.00 75.12 81 ASP A CA 1
ATOM 638 C C . ASP A 1 81 ? 4.270 -6.816 -16.787 1.00 75.12 81 ASP A C 1
ATOM 640 O O . ASP A 1 81 ? 3.896 -6.429 -15.682 1.00 75.12 81 ASP A O 1
ATOM 644 N N . GLU A 1 82 ? 4.150 -6.017 -17.856 1.00 84.06 82 GLU A N 1
ATOM 645 C CA . GLU A 1 82 ? 3.519 -4.682 -17.775 1.00 84.06 82 GLU A CA 1
ATOM 646 C C . GLU A 1 82 ? 1.991 -4.742 -17.746 1.00 84.06 82 GLU A C 1
ATOM 648 O O . GLU A 1 82 ? 1.349 -4.036 -16.967 1.00 84.06 82 GLU A O 1
ATOM 653 N N . THR A 1 83 ? 1.384 -5.566 -18.599 1.00 86.31 83 THR A N 1
ATOM 654 C CA . THR A 1 83 ? -0.072 -5.750 -18.645 1.00 86.31 83 THR A CA 1
ATOM 655 C C . THR A 1 83 ? -0.562 -6.420 -17.369 1.00 86.31 83 THR A C 1
ATOM 657 O O . THR A 1 83 ? -1.554 -5.971 -16.796 1.00 86.31 83 THR A O 1
ATOM 660 N N . ALA A 1 84 ? 0.177 -7.421 -16.875 1.00 86.44 84 ALA A N 1
ATOM 661 C CA . ALA A 1 84 ? -0.075 -8.035 -15.576 1.00 86.44 84 ALA A CA 1
ATOM 662 C C . ALA A 1 84 ? 0.041 -7.010 -14.438 1.00 86.44 84 ALA A C 1
ATOM 664 O O . ALA A 1 84 ? -0.829 -6.958 -13.571 1.00 86.44 84 ALA A O 1
ATOM 665 N N . LEU A 1 85 ? 1.060 -6.139 -14.463 1.00 89.06 85 LEU A N 1
ATOM 666 C CA . LEU A 1 85 ? 1.218 -5.071 -13.473 1.00 89.06 85 LEU A CA 1
ATOM 667 C C . LEU A 1 85 ? 0.067 -4.061 -13.526 1.00 89.06 85 LEU A C 1
ATOM 669 O O . LEU A 1 85 ? -0.490 -3.723 -12.487 1.00 89.06 85 LEU A O 1
ATOM 673 N N . LYS A 1 86 ? -0.345 -3.608 -14.714 1.00 90.06 86 LYS A N 1
ATOM 674 C CA . LYS A 1 86 ? -1.502 -2.709 -14.876 1.00 90.06 86 LYS A CA 1
ATOM 675 C C . LYS A 1 86 ? -2.782 -3.337 -14.336 1.00 90.06 86 LYS A C 1
ATOM 677 O O . LYS A 1 86 ? -3.527 -2.682 -13.611 1.00 90.06 86 LYS A O 1
ATOM 682 N N . GLN A 1 87 ? -3.027 -4.604 -14.664 1.00 89.94 87 GLN A N 1
ATOM 683 C CA . GLN A 1 87 ? -4.189 -5.335 -14.168 1.00 89.94 87 GLN A CA 1
ATOM 684 C C . GLN A 1 87 ? -4.148 -5.474 -12.645 1.00 89.94 87 GLN A C 1
ATOM 686 O O . GLN A 1 87 ? -5.153 -5.247 -11.979 1.00 89.94 87 GLN A O 1
ATOM 691 N N . HIS A 1 88 ? -2.981 -5.785 -12.091 1.00 91.31 88 HIS A N 1
ATOM 692 C CA . HIS A 1 88 ? -2.770 -5.892 -10.655 1.00 91.31 88 HIS A CA 1
ATOM 693 C C . HIS A 1 88 ? -3.003 -4.563 -9.924 1.00 91.31 88 HIS A C 1
ATOM 695 O O . HIS A 1 88 ? -3.767 -4.506 -8.964 1.00 91.31 88 HIS A O 1
ATOM 701 N N . LEU A 1 89 ? -2.430 -3.464 -10.421 1.00 89.69 89 LEU A N 1
ATOM 702 C CA . LEU A 1 89 ? -2.668 -2.116 -9.893 1.00 89.69 89 LEU A CA 1
ATOM 703 C C . LEU A 1 89 ? -4.151 -1.718 -10.001 1.00 89.69 89 LEU A C 1
ATOM 705 O O . LEU A 1 89 ? -4.698 -1.112 -9.079 1.00 89.69 89 LEU A O 1
ATOM 709 N N . SER A 1 90 ? -4.828 -2.119 -11.082 1.00 89.06 90 SER A N 1
ATOM 710 C CA . SER A 1 90 ? -6.275 -1.940 -11.228 1.00 89.06 90 SER A CA 1
ATOM 711 C C . SER A 1 90 ? -7.061 -2.747 -10.193 1.00 89.06 90 SER A C 1
ATOM 713 O O . SER A 1 90 ? -8.019 -2.223 -9.643 1.00 89.06 90 SER A O 1
ATOM 715 N N . GLN A 1 91 ? -6.675 -3.990 -9.893 1.00 89.12 91 GLN A N 1
ATOM 716 C CA . GLN A 1 91 ? -7.331 -4.803 -8.860 1.00 89.12 91 GLN A CA 1
ATOM 717 C C . GLN A 1 91 ? -7.143 -4.211 -7.460 1.00 89.12 91 GLN A C 1
ATOM 719 O O . GLN A 1 91 ? -8.073 -4.235 -6.648 1.00 89.12 91 GLN A O 1
ATOM 724 N N . LEU A 1 92 ? -5.965 -3.645 -7.175 1.00 87.25 92 LEU A N 1
ATOM 725 C CA . LEU A 1 92 ? -5.746 -2.893 -5.941 1.00 87.25 92 LEU A CA 1
ATOM 726 C C . LEU A 1 92 ? -6.712 -1.705 -5.854 1.00 87.25 92 LEU A C 1
ATOM 728 O O . LEU A 1 92 ? -7.372 -1.529 -4.831 1.00 87.25 92 LEU A O 1
ATOM 732 N N . GLU A 1 93 ? -6.839 -0.939 -6.940 1.00 85.81 93 GLU A N 1
ATOM 733 C CA . GLU A 1 93 ? -7.720 0.229 -7.022 1.00 85.81 93 GLU A CA 1
ATOM 734 C C . GLU A 1 93 ? -9.208 -0.130 -6.879 1.00 85.81 93 GLU A C 1
ATOM 736 O O . GLU A 1 93 ? -9.923 0.530 -6.128 1.00 85.81 93 GLU A O 1
ATOM 741 N N . THR A 1 94 ? -9.686 -1.171 -7.564 1.00 83.06 94 THR A N 1
ATOM 742 C CA . THR A 1 94 ? -11.126 -1.470 -7.655 1.00 83.06 94 THR A CA 1
ATOM 743 C C . THR A 1 94 ? -11.641 -2.429 -6.588 1.00 83.06 94 THR A C 1
ATOM 745 O O . THR A 1 94 ? -12.842 -2.451 -6.332 1.00 83.06 94 THR A O 1
ATOM 748 N N . THR A 1 95 ? -10.770 -3.240 -5.983 1.00 83.62 95 THR A N 1
ATOM 749 C CA . THR A 1 95 ? -11.186 -4.321 -5.074 1.00 83.62 95 THR A CA 1
ATOM 750 C C . THR A 1 95 ? -10.607 -4.132 -3.683 1.00 83.62 95 THR A C 1
ATOM 752 O O . THR A 1 95 ? -11.355 -4.053 -2.707 1.00 83.62 95 THR A O 1
ATOM 755 N N . PHE A 1 96 ? -9.281 -4.020 -3.578 1.00 83.06 96 PHE A N 1
ATOM 756 C CA . PHE A 1 96 ? -8.618 -3.948 -2.279 1.00 83.06 96 PHE A CA 1
ATOM 757 C C . PHE A 1 96 ? -8.953 -2.640 -1.554 1.00 83.06 96 PHE A C 1
ATOM 759 O O . PHE A 1 96 ? -9.501 -2.682 -0.452 1.00 83.06 96 PHE A O 1
ATOM 766 N N . LEU A 1 97 ? -8.715 -1.480 -2.178 1.00 81.56 97 LEU A N 1
ATOM 767 C CA . LEU A 1 97 ? -8.955 -0.181 -1.538 1.00 81.56 97 LEU A CA 1
ATOM 768 C C . LEU A 1 97 ? -10.423 0.034 -1.114 1.00 81.56 97 LEU A C 1
ATOM 770 O O . LEU A 1 97 ? -10.643 0.403 0.042 1.00 81.56 97 LEU A O 1
ATOM 774 N N . PRO A 1 98 ? -11.443 -0.260 -1.948 1.00 80.06 98 PRO A N 1
ATOM 775 C CA . PRO A 1 98 ? -12.838 -0.127 -1.529 1.00 80.06 98 PRO A CA 1
ATOM 776 C C . PRO A 1 98 ? -13.211 -1.064 -0.378 1.00 80.06 98 PRO A C 1
ATOM 778 O O . PRO A 1 98 ? -14.012 -0.690 0.479 1.00 80.06 98 PRO A O 1
ATOM 781 N N . SER A 1 99 ? -12.610 -2.259 -0.307 1.00 77.88 99 SER A N 1
ATOM 782 C CA . SER A 1 99 ? -12.837 -3.178 0.816 1.00 77.88 99 SER A CA 1
ATOM 783 C C . SER A 1 99 ? -12.319 -2.617 2.147 1.00 77.88 99 SER A C 1
ATOM 785 O O . SER A 1 99 ? -12.960 -2.804 3.187 1.00 77.88 99 SER A O 1
ATOM 787 N N . LEU A 1 100 ? -11.196 -1.886 2.111 1.00 78.81 100 LEU A N 1
ATOM 788 C CA . LEU A 1 100 ? -10.632 -1.233 3.288 1.00 78.81 100 LEU A CA 1
ATOM 789 C C . LEU A 1 100 ? -11.512 -0.074 3.757 1.00 78.81 100 LEU A C 1
ATOM 791 O O . LEU A 1 100 ? -11.747 0.064 4.960 1.00 78.81 100 LEU A O 1
ATOM 795 N N . GLU A 1 101 ? -12.018 0.721 2.813 1.00 78.44 101 GLU A N 1
ATOM 796 C CA . GLU A 1 101 ? -12.899 1.856 3.093 1.00 78.44 101 GLU A CA 1
ATOM 797 C C . GLU A 1 101 ? -14.243 1.396 3.661 1.00 78.44 101 GLU A C 1
ATOM 799 O O . GLU A 1 101 ? -14.700 1.920 4.671 1.00 78.44 101 GLU A O 1
ATOM 804 N N . HIS A 1 102 ? -14.848 0.351 3.090 1.00 77.94 102 HIS A N 1
ATOM 805 C CA . HIS A 1 102 ? -16.110 -0.196 3.593 1.00 77.94 102 HIS A CA 1
ATOM 806 C C . HIS A 1 102 ? -16.030 -0.592 5.076 1.00 77.94 102 HIS A C 1
ATOM 808 O O . HIS A 1 102 ? -16.984 -0.413 5.834 1.00 77.94 102 HIS A O 1
ATOM 814 N N . ARG A 1 103 ? -14.875 -1.108 5.506 1.00 77.38 103 ARG A N 1
ATOM 815 C CA . ARG A 1 103 ? -14.645 -1.548 6.886 1.00 77.38 103 ARG A CA 1
ATOM 816 C C . ARG A 1 103 ? -14.222 -0.417 7.824 1.00 77.38 103 ARG A C 1
ATOM 818 O O . ARG A 1 103 ? -14.340 -0.582 9.038 1.00 77.38 103 ARG A O 1
ATOM 825 N N . SER A 1 104 ? -13.790 0.734 7.298 1.00 79.62 104 SER A N 1
ATOM 826 C CA . SER A 1 104 ? -13.297 1.873 8.088 1.00 79.62 104 SER A CA 1
ATOM 827 C C . SER A 1 104 ? -14.335 2.372 9.103 1.00 79.62 104 SER A C 1
ATOM 829 O O . SER A 1 104 ? -13.980 2.737 10.226 1.00 79.62 104 SER A O 1
ATOM 831 N N . GLY A 1 105 ? -15.624 2.301 8.749 1.00 80.12 105 GLY A N 1
ATOM 832 C CA . GLY A 1 105 ? -16.744 2.676 9.612 1.00 80.12 105 GLY A CA 1
ATOM 833 C C . GLY A 1 105 ? -16.790 1.893 10.927 1.00 80.12 105 GLY A C 1
ATOM 834 O O . GLY A 1 105 ? -16.923 2.502 11.986 1.00 80.12 105 GLY A O 1
ATOM 835 N N . PHE A 1 106 ? -16.586 0.572 10.883 1.00 82.12 106 PHE A N 1
ATOM 836 C CA . PHE A 1 106 ? -16.602 -0.276 12.082 1.00 82.12 106 PHE A CA 1
ATOM 837 C C . PHE A 1 106 ? -15.425 0.034 13.012 1.00 82.12 106 PHE A C 1
ATOM 839 O O . PHE A 1 106 ? -15.600 0.176 14.220 1.00 82.12 106 PHE A O 1
ATOM 846 N N . PHE A 1 107 ? -14.225 0.219 12.453 1.00 82.69 107 PHE A N 1
ATOM 847 C CA . PHE A 1 107 ? -13.045 0.593 13.237 1.00 82.69 107 PHE A CA 1
ATOM 848 C C . PHE A 1 107 ? -13.152 2.008 13.806 1.00 82.69 107 PHE A C 1
ATOM 850 O O . PHE A 1 107 ? -12.668 2.268 14.906 1.00 82.69 107 PHE A O 1
ATOM 857 N N . LYS A 1 108 ? -13.806 2.930 13.095 1.00 83.88 108 LYS A N 1
ATOM 858 C CA . LYS A 1 108 ? -14.119 4.265 13.613 1.00 83.88 108 LYS A CA 1
ATOM 859 C C . LYS A 1 108 ? -15.042 4.198 14.817 1.00 83.88 108 LYS A C 1
ATOM 861 O O . LYS A 1 108 ? -14.744 4.827 15.829 1.00 83.88 108 LYS A O 1
ATOM 866 N N . GLU A 1 109 ? -16.111 3.422 14.725 1.00 83.75 109 GLU A N 1
ATOM 867 C CA . GLU A 1 109 ? -17.070 3.256 15.815 1.00 83.75 109 GLU A CA 1
ATOM 868 C C . GLU A 1 109 ? -16.460 2.527 17.026 1.00 83.75 109 GLU A C 1
ATOM 870 O O . GLU A 1 109 ? -16.756 2.868 18.168 1.00 83.75 109 GLU A O 1
ATOM 875 N N . ALA A 1 110 ? -15.508 1.622 16.794 1.00 82.75 110 ALA A N 1
ATOM 876 C CA . ALA A 1 110 ? -14.712 0.974 17.837 1.00 82.75 110 ALA A CA 1
ATOM 877 C C . ALA A 1 110 ? -13.580 1.846 18.426 1.00 82.75 110 ALA A C 1
ATOM 879 O O . ALA A 1 110 ? -12.893 1.427 19.355 1.00 82.75 110 ALA A O 1
ATOM 880 N N . GLY A 1 111 ? -13.331 3.051 17.898 1.00 82.56 111 GLY A N 1
ATOM 881 C CA . GLY A 1 111 ? -12.211 3.897 18.335 1.00 82.56 111 GLY A CA 1
ATOM 882 C C . GLY A 1 111 ? -10.823 3.391 17.911 1.00 82.56 111 GLY A C 1
ATOM 883 O O . GLY A 1 111 ? -9.815 3.806 18.478 1.00 82.56 111 GLY A O 1
ATOM 884 N N . LEU A 1 112 ? -10.766 2.519 16.903 1.00 84.44 112 LEU A N 1
ATOM 885 C CA . LEU A 1 112 ? -9.567 1.863 16.368 1.00 84.44 112 LEU A CA 1
ATOM 886 C C . LEU A 1 112 ? -9.150 2.383 14.981 1.00 84.44 112 LEU A C 1
ATOM 888 O O . LEU A 1 112 ? -8.216 1.852 14.384 1.00 84.44 112 LEU A O 1
ATOM 892 N N . LEU A 1 113 ? -9.813 3.422 14.457 1.00 82.88 113 LEU A N 1
ATOM 893 C CA . LEU A 1 113 ? -9.581 3.941 13.100 1.00 82.88 113 LEU A CA 1
ATOM 894 C C . LEU A 1 113 ? -8.113 4.272 12.813 1.00 82.88 113 LEU A C 1
ATOM 896 O O . LEU A 1 113 ? -7.639 4.002 11.716 1.00 82.88 113 LEU A O 1
ATOM 900 N N . ILE A 1 114 ? -7.398 4.844 13.785 1.00 80.12 114 ILE A N 1
ATOM 901 C CA . ILE A 1 114 ? -5.987 5.214 13.612 1.00 80.12 114 ILE A CA 1
ATOM 902 C C . ILE A 1 114 ? -5.139 3.955 13.410 1.00 80.12 114 ILE A C 1
ATOM 904 O O . ILE A 1 114 ? -4.426 3.861 12.417 1.00 80.12 114 ILE A O 1
ATOM 908 N N . THR A 1 115 ? -5.261 2.968 14.301 1.00 82.56 115 THR A N 1
ATOM 909 C CA . THR A 1 115 ? -4.538 1.691 14.199 1.00 82.56 115 THR A CA 1
ATOM 910 C C . THR A 1 115 ? -4.882 0.961 12.905 1.00 82.56 115 THR A C 1
ATOM 912 O O . THR A 1 115 ? -3.989 0.494 12.203 1.00 82.56 115 THR A O 1
ATOM 915 N N . TYR A 1 116 ? -6.164 0.923 12.542 1.00 82.31 116 TYR A N 1
ATOM 916 C CA . TYR A 1 116 ? -6.620 0.327 11.291 1.00 82.31 116 TYR A CA 1
ATOM 917 C C . TYR A 1 116 ? -5.995 1.008 10.067 1.00 82.31 116 TYR A C 1
ATOM 919 O O . TYR A 1 116 ? -5.420 0.332 9.218 1.00 82.31 116 TYR A O 1
ATOM 927 N N . ALA A 1 117 ? -6.020 2.342 10.008 1.00 81.25 117 ALA A N 1
ATOM 928 C CA . ALA A 1 117 ? -5.405 3.100 8.923 1.00 81.25 117 ALA A CA 1
ATOM 929 C C . ALA A 1 117 ? -3.883 2.865 8.842 1.00 81.25 117 ALA A C 1
ATOM 931 O O . ALA A 1 117 ? -3.359 2.694 7.740 1.00 81.25 117 ALA A O 1
ATOM 932 N N . CYS A 1 118 ? -3.190 2.793 9.988 1.00 81.06 118 CYS A N 1
ATOM 933 C CA . CYS A 1 118 ? -1.768 2.427 10.082 1.00 81.06 118 CYS A CA 1
ATOM 934 C C . CYS A 1 118 ? -1.476 1.051 9.486 1.00 81.06 118 CYS A C 1
ATOM 936 O O . CYS A 1 118 ? -0.529 0.904 8.717 1.00 81.06 118 CYS A O 1
ATOM 938 N N . CYS A 1 119 ? -2.307 0.056 9.776 1.00 84.81 119 CYS A N 1
ATOM 939 C CA . CYS A 1 119 ? -2.108 -1.292 9.254 1.00 84.81 119 CYS A CA 1
ATOM 940 C C . CYS A 1 119 ? -2.398 -1.373 7.747 1.00 84.81 119 CYS A C 1
ATOM 942 O O . CYS A 1 119 ? -1.651 -2.028 7.016 1.00 84.81 119 CYS A O 1
ATOM 944 N N . CYS A 1 120 ? -3.431 -0.666 7.265 1.00 82.50 120 CYS A N 1
ATOM 945 C CA . CYS A 1 120 ? -3.756 -0.577 5.836 1.00 82.50 120 CYS A CA 1
ATOM 946 C C . CYS A 1 120 ? -2.575 -0.006 5.046 1.00 82.50 120 CYS A C 1
ATOM 948 O O . CYS A 1 120 ? -2.174 -0.546 4.015 1.00 82.50 120 CYS A O 1
ATOM 950 N N . HIS A 1 121 ? -2.007 1.078 5.576 1.00 78.62 121 HIS A N 1
ATOM 951 C CA . HIS A 1 121 ? -0.820 1.743 5.055 1.00 78.62 121 HIS A CA 1
ATOM 952 C C . HIS A 1 121 ? 0.383 0.803 5.005 1.00 78.62 121 HIS A C 1
ATOM 954 O O . HIS A 1 121 ? 0.949 0.596 3.933 1.00 78.62 121 HIS A O 1
ATOM 960 N N . ALA A 1 122 ? 0.734 0.193 6.139 1.00 82.75 122 ALA A N 1
ATOM 961 C CA . ALA A 1 122 ? 1.892 -0.686 6.238 1.00 82.75 122 ALA A CA 1
ATOM 962 C C . ALA A 1 122 ? 1.801 -1.859 5.249 1.00 82.75 122 ALA A C 1
ATOM 964 O O . ALA A 1 122 ? 2.777 -2.168 4.566 1.00 82.75 122 ALA A O 1
ATOM 965 N N . SER A 1 123 ? 0.612 -2.453 5.116 1.00 86.94 123 SER A N 1
ATOM 966 C CA . SER A 1 123 ? 0.370 -3.587 4.219 1.00 86.94 123 SER A CA 1
ATOM 967 C C . SER A 1 123 ? 0.514 -3.192 2.745 1.00 86.94 123 SER A C 1
ATOM 969 O O . SER A 1 123 ? 1.243 -3.840 1.995 1.00 86.94 123 SER A O 1
ATOM 971 N N . LEU A 1 124 ? -0.117 -2.087 2.322 1.00 84.44 124 LEU A N 1
ATOM 972 C CA . LEU A 1 124 ? -0.022 -1.611 0.938 1.00 84.44 124 LEU A CA 1
ATOM 973 C C . LEU A 1 124 ? 1.409 -1.184 0.576 1.00 84.44 124 LEU A C 1
ATOM 975 O O . LEU A 1 124 ? 1.897 -1.517 -0.503 1.00 84.44 124 LEU A O 1
ATOM 979 N N . SER A 1 125 ? 2.089 -0.484 1.487 1.00 81.62 125 SER A N 1
ATOM 980 C CA . SER A 1 125 ? 3.487 -0.078 1.318 1.00 81.62 125 SER A CA 1
ATOM 981 C C . SER A 1 125 ? 4.409 -1.285 1.170 1.00 81.62 125 SER A C 1
ATOM 983 O O . SER A 1 125 ? 5.199 -1.351 0.230 1.00 81.62 125 SER A O 1
ATOM 985 N N . SER A 1 126 ? 4.273 -2.273 2.060 1.00 85.12 126 SER A N 1
ATOM 986 C CA . SER A 1 126 ? 5.065 -3.504 2.024 1.00 85.12 126 SER A CA 1
ATOM 987 C C . SER A 1 126 ? 4.873 -4.263 0.710 1.00 85.12 126 SER A C 1
ATOM 989 O O . SER A 1 126 ? 5.851 -4.681 0.083 1.00 85.12 126 SER A O 1
ATOM 991 N N . HIS A 1 127 ? 3.630 -4.369 0.238 1.00 87.38 127 HIS A N 1
ATOM 992 C CA . HIS A 1 127 ? 3.314 -5.018 -1.031 1.00 87.38 127 HIS A CA 1
ATOM 993 C C . HIS A 1 127 ? 3.938 -4.307 -2.235 1.00 87.38 127 HIS A C 1
ATOM 995 O O . HIS A 1 127 ? 4.623 -4.933 -3.042 1.00 87.38 127 HIS A O 1
ATOM 1001 N N . LEU A 1 128 ? 3.766 -2.987 -2.340 1.00 83.38 128 LEU A N 1
ATOM 1002 C CA . LEU A 1 128 ? 4.328 -2.192 -3.440 1.00 83.38 128 LEU A CA 1
ATOM 1003 C C . LEU A 1 128 ? 5.859 -2.154 -3.406 1.00 83.38 128 LEU A C 1
ATOM 1005 O O . LEU A 1 128 ? 6.508 -2.214 -4.453 1.00 83.38 128 LEU A O 1
ATOM 1009 N N . SER A 1 129 ? 6.451 -2.130 -2.211 1.00 80.31 129 SER A N 1
ATOM 1010 C CA . SER A 1 129 ? 7.893 -2.301 -2.051 1.00 80.31 129 SER A CA 1
ATOM 1011 C C . SER A 1 129 ? 8.329 -3.651 -2.613 1.00 80.31 129 SER A C 1
ATOM 1013 O O . SER A 1 129 ? 9.209 -3.686 -3.460 1.00 80.31 129 SER A O 1
ATOM 1015 N N . THR A 1 130 ? 7.667 -4.745 -2.229 1.00 82.88 130 THR A N 1
ATOM 1016 C CA . THR A 1 130 ? 7.990 -6.104 -2.703 1.00 82.88 130 THR A CA 1
ATOM 1017 C C . THR A 1 130 ? 7.866 -6.229 -4.223 1.00 82.88 130 THR A C 1
ATOM 1019 O O . THR A 1 130 ? 8.727 -6.828 -4.864 1.00 82.88 130 THR A O 1
ATOM 1022 N N . LEU A 1 131 ? 6.841 -5.612 -4.820 1.00 80.50 131 LEU A N 1
ATOM 1023 C CA . LEU A 1 131 ? 6.665 -5.578 -6.275 1.00 80.50 131 LEU A CA 1
ATOM 1024 C C . LEU A 1 131 ? 7.842 -4.896 -6.980 1.00 80.50 131 LEU A C 1
ATOM 1026 O O . LEU A 1 131 ? 8.348 -5.407 -7.977 1.00 80.50 131 LEU A O 1
ATOM 1030 N N . THR A 1 132 ? 8.297 -3.760 -6.448 1.00 76.38 132 THR A N 1
ATOM 1031 C CA . THR A 1 132 ? 9.354 -2.949 -7.070 1.00 76.38 132 THR A CA 1
ATOM 1032 C C . THR A 1 132 ? 10.773 -3.385 -6.699 1.00 76.38 132 THR A C 1
ATOM 1034 O O . THR A 1 132 ? 11.725 -2.896 -7.307 1.00 76.38 132 THR A O 1
ATOM 1037 N N . ASP A 1 133 ? 10.965 -4.247 -5.695 1.00 73.75 133 ASP A N 1
ATOM 1038 C CA . ASP A 1 133 ? 12.292 -4.670 -5.212 1.00 73.75 133 ASP A CA 1
ATOM 1039 C C . ASP A 1 133 ? 12.932 -5.805 -6.013 1.00 73.75 133 ASP A C 1
ATOM 1041 O O . ASP A 1 133 ? 14.090 -6.156 -5.797 1.00 73.75 133 ASP A O 1
ATOM 1045 N N . SER A 1 134 ? 12.214 -6.360 -6.988 1.00 67.75 134 SER A N 1
ATOM 1046 C CA . SER A 1 134 ? 12.781 -7.380 -7.862 1.00 67.75 134 SER A CA 1
ATOM 1047 C C . SER A 1 134 ? 13.880 -6.800 -8.769 1.00 67.75 134 SER A C 1
ATOM 1049 O O . SER A 1 134 ? 13.693 -5.793 -9.450 1.00 67.75 134 SER A O 1
ATOM 1051 N N . ASN A 1 135 ? 15.026 -7.488 -8.849 1.00 62.91 135 ASN A N 1
ATOM 1052 C CA . ASN A 1 135 ? 16.155 -7.133 -9.732 1.00 62.91 135 ASN A CA 1
ATOM 1053 C C . ASN A 1 135 ? 15.800 -7.124 -11.236 1.00 62.91 135 ASN A C 1
ATOM 1055 O O . ASN A 1 135 ? 16.625 -6.744 -12.066 1.00 62.91 135 ASN A O 1
ATOM 1059 N N . HIS A 1 136 ? 14.594 -7.570 -11.587 1.00 66.69 136 HIS A N 1
ATOM 1060 C CA . HIS A 1 136 ? 14.077 -7.652 -12.950 1.00 66.69 136 HIS A CA 1
ATOM 1061 C C . HIS A 1 136 ? 12.972 -6.625 -13.234 1.00 66.69 136 HIS A C 1
ATOM 1063 O O . HIS A 1 136 ? 12.415 -6.631 -14.328 1.00 66.69 136 HIS A O 1
ATOM 1069 N N . PHE A 1 137 ? 12.663 -5.734 -12.285 1.00 76.06 137 PHE A N 1
ATOM 1070 C CA . PHE A 1 137 ? 11.674 -4.683 -12.490 1.00 76.06 137 PHE A CA 1
ATOM 1071 C C . PHE A 1 137 ? 12.219 -3.622 -13.456 1.00 76.06 137 PHE A C 1
ATOM 1073 O O . PHE A 1 137 ? 13.230 -2.965 -13.194 1.00 76.06 137 PHE A O 1
ATOM 1080 N N . SER A 1 138 ? 11.573 -3.483 -14.610 1.00 81.94 138 SER A N 1
ATOM 1081 C CA . SER A 1 138 ? 11.993 -2.568 -15.673 1.00 81.94 138 SER A CA 1
ATOM 1082 C C . SER A 1 138 ? 11.645 -1.106 -15.368 1.00 81.94 138 SER A C 1
ATOM 1084 O O . SER A 1 138 ? 10.810 -0.793 -14.518 1.00 81.94 138 SER A O 1
ATOM 1086 N N . PHE A 1 139 ? 12.274 -0.184 -16.104 1.00 82.50 139 PHE A N 1
ATOM 1087 C CA . PHE A 1 139 ? 12.012 1.253 -15.983 1.00 82.50 139 PHE A CA 1
ATOM 1088 C C . PHE A 1 139 ? 10.541 1.610 -16.238 1.00 82.50 139 PHE A C 1
ATOM 1090 O O . PHE A 1 139 ? 9.953 2.376 -15.477 1.00 82.50 139 PHE A O 1
ATOM 1097 N N . SER A 1 140 ? 9.931 1.036 -17.277 1.00 84.88 140 SER A N 1
ATOM 1098 C CA . SER A 1 140 ? 8.523 1.265 -17.614 1.00 84.88 140 SER A CA 1
ATOM 1099 C C . SER A 1 140 ? 7.587 0.752 -16.520 1.00 84.88 140 SER A C 1
ATOM 1101 O O . SER A 1 140 ? 6.617 1.420 -16.176 1.00 84.88 140 SER A O 1
ATOM 1103 N N . GLN A 1 141 ? 7.910 -0.377 -15.890 1.00 85.88 141 GLN A N 1
ATOM 1104 C CA . GLN A 1 141 ? 7.158 -0.884 -14.742 1.00 85.88 141 GLN A CA 1
ATOM 1105 C C . GLN A 1 141 ? 7.291 0.017 -13.507 1.00 85.88 141 GLN A C 1
ATOM 1107 O O . GLN A 1 141 ? 6.285 0.292 -12.852 1.00 85.88 141 GLN A O 1
ATOM 1112 N N . CYS A 1 142 ? 8.492 0.530 -13.207 1.00 85.00 142 CYS A N 1
ATOM 1113 C CA . CYS A 1 142 ? 8.680 1.557 -12.171 1.00 85.00 142 CYS A CA 1
ATOM 1114 C C . CYS A 1 142 ? 7.809 2.782 -12.455 1.00 85.00 142 CYS A C 1
ATOM 1116 O O . CYS A 1 142 ? 7.132 3.279 -11.556 1.00 85.00 142 CYS A O 1
ATOM 1118 N N . LEU A 1 143 ? 7.785 3.242 -13.707 1.00 87.62 143 LEU A N 1
ATOM 1119 C CA . LEU A 1 143 ? 6.987 4.396 -14.103 1.00 87.62 143 LEU A CA 1
ATOM 1120 C C . LEU A 1 143 ? 5.487 4.141 -13.900 1.00 87.62 143 LEU A C 1
ATOM 1122 O O . LEU A 1 143 ? 4.801 5.000 -13.360 1.00 87.62 143 LEU A O 1
ATOM 1126 N N . LEU A 1 144 ? 4.990 2.942 -14.217 1.00 89.94 144 LEU A N 1
ATOM 1127 C CA . LEU A 1 144 ? 3.589 2.574 -13.984 1.00 89.94 144 LEU A CA 1
ATOM 1128 C C . LEU A 1 144 ? 3.204 2.604 -12.498 1.00 89.94 144 LEU A C 1
ATOM 1130 O O . LEU A 1 144 ? 2.131 3.100 -12.153 1.00 89.94 144 LEU A O 1
ATOM 1134 N N . VAL A 1 145 ? 4.068 2.102 -11.608 1.00 87.88 145 VAL A N 1
ATOM 1135 C CA . VAL A 1 145 ? 3.833 2.171 -10.153 1.00 87.88 145 VAL A CA 1
ATOM 1136 C C . VAL A 1 145 ? 3.862 3.621 -9.666 1.00 87.88 145 VAL A C 1
ATOM 1138 O O . VAL A 1 145 ? 3.012 4.012 -8.864 1.00 87.88 145 VAL A O 1
ATOM 1141 N N . TYR A 1 146 ? 4.795 4.430 -10.177 1.00 86.56 146 TYR A N 1
ATOM 1142 C CA . TYR A 1 146 ? 4.891 5.855 -9.863 1.00 86.56 146 TYR A CA 1
ATOM 1143 C C . TYR A 1 146 ? 3.632 6.620 -10.291 1.00 86.56 146 TYR A C 1
ATOM 1145 O O . TYR A 1 146 ? 3.037 7.336 -9.486 1.00 86.56 146 TYR A O 1
ATOM 1153 N N . GLU A 1 147 ? 3.187 6.438 -11.535 1.00 88.81 147 GLU A N 1
ATOM 1154 C CA . GLU A 1 147 ? 1.989 7.076 -12.086 1.00 88.81 147 GLU A CA 1
ATOM 1155 C C . GLU A 1 147 ? 0.730 6.674 -11.319 1.00 88.81 147 GLU A C 1
ATOM 1157 O O . GLU A 1 147 ? -0.085 7.532 -10.970 1.00 88.81 147 GLU A O 1
ATOM 1162 N N . TRP A 1 148 ? 0.589 5.385 -11.001 1.00 88.94 148 TRP A N 1
ATOM 1163 C CA . TRP A 1 148 ? -0.506 4.893 -10.174 1.00 88.94 148 TRP A CA 1
ATOM 1164 C C . TRP A 1 148 ? -0.471 5.512 -8.770 1.00 88.94 148 TRP A C 1
ATOM 1166 O O . TRP A 1 148 ? -1.482 6.038 -8.308 1.00 88.94 148 TRP A O 1
ATOM 1176 N N . GLY A 1 149 ? 0.693 5.542 -8.114 1.00 82.75 149 GLY A N 1
ATOM 1177 C CA . GLY A 1 149 ? 0.855 6.150 -6.791 1.00 82.75 149 GLY A CA 1
ATOM 1178 C C . GLY A 1 149 ? 0.519 7.643 -6.791 1.00 82.75 149 GLY A C 1
ATOM 1179 O O . GLY A 1 149 ? -0.196 8.123 -5.909 1.00 82.75 149 GLY A O 1
ATOM 1180 N N . LEU A 1 150 ? 0.957 8.371 -7.822 1.00 83.50 150 LEU A N 1
ATOM 1181 C CA . LEU A 1 150 ? 0.664 9.790 -8.007 1.00 83.50 150 LEU A CA 1
ATOM 1182 C C . LEU A 1 150 ? -0.827 10.041 -8.270 1.00 83.50 150 LEU A C 1
ATOM 1184 O O . LEU A 1 150 ? -1.392 10.994 -7.729 1.00 83.50 150 LEU A O 1
ATOM 1188 N N . LYS A 1 151 ? -1.476 9.189 -9.073 1.00 85.38 151 LYS A N 1
ATOM 1189 C CA . LYS A 1 151 ? -2.927 9.225 -9.298 1.00 85.38 151 LYS A CA 1
ATOM 1190 C C . LYS A 1 151 ? -3.669 9.056 -7.975 1.00 85.38 151 LYS A C 1
ATOM 1192 O O . LYS A 1 151 ? -4.480 9.908 -7.626 1.00 85.38 151 LYS A O 1
ATOM 1197 N N . MET A 1 152 ? -3.339 8.016 -7.209 1.00 77.62 152 MET A N 1
ATOM 1198 C CA . MET A 1 152 ? -3.970 7.751 -5.914 1.00 77.62 152 MET A CA 1
ATOM 1199 C C . MET A 1 152 ? -3.742 8.889 -4.915 1.00 77.62 152 MET A C 1
ATOM 1201 O O . MET A 1 152 ? -4.657 9.260 -4.180 1.00 77.62 152 MET A O 1
ATOM 1205 N N . TYR A 1 153 ? -2.549 9.488 -4.923 1.00 74.69 153 TYR A N 1
ATOM 1206 C CA . TYR A 1 153 ? -2.213 10.631 -4.078 1.00 74.69 153 TYR A CA 1
ATOM 1207 C C . TYR A 1 153 ? -3.081 11.852 -4.402 1.00 74.69 153 TYR A C 1
ATOM 1209 O O . TYR A 1 153 ? -3.665 12.463 -3.504 1.00 74.69 153 TYR A O 1
ATOM 1217 N N . LYS A 1 154 ? -3.220 12.175 -5.693 1.00 74.69 154 LYS A N 1
ATOM 1218 C CA . LYS A 1 154 ? -4.044 13.293 -6.168 1.00 74.69 154 LYS A CA 1
ATOM 1219 C C . LYS A 1 154 ? -5.527 13.062 -5.881 1.00 74.69 154 LYS A C 1
ATOM 1221 O O . LYS A 1 154 ? -6.162 13.926 -5.281 1.00 74.69 154 LYS A O 1
ATOM 1226 N N . SER A 1 155 ? -6.059 11.884 -6.202 1.00 67.75 155 SER A N 1
ATOM 1227 C CA . SER A 1 155 ? -7.464 11.549 -5.941 1.00 67.75 155 SER A CA 1
ATOM 1228 C C . SER A 1 155 ? -7.801 11.555 -4.445 1.00 67.75 155 SER A C 1
ATOM 1230 O O . SER A 1 155 ? -8.845 12.073 -4.056 1.00 67.75 155 SER A O 1
ATOM 1232 N N . GLY A 1 156 ? -6.895 11.069 -3.587 1.00 58.06 156 GLY A N 1
ATOM 1233 C CA . GLY A 1 156 ? -7.057 11.138 -2.131 1.00 58.06 156 GLY A CA 1
ATOM 1234 C C . GLY A 1 156 ? -7.011 12.567 -1.578 1.00 58.06 156 GLY A C 1
ATOM 1235 O O . GLY A 1 156 ? -7.700 12.873 -0.601 1.00 58.06 156 GLY A O 1
ATOM 1236 N N . SER A 1 157 ? -6.248 13.460 -2.218 1.00 49.34 157 SER A N 1
ATOM 1237 C CA . SER A 1 157 ? -6.191 14.879 -1.850 1.00 49.34 157 SER A CA 1
ATOM 1238 C C . SER A 1 157 ? -7.480 15.635 -2.198 1.00 49.34 157 SER A C 1
ATOM 1240 O O . SER A 1 157 ? -7.923 16.460 -1.402 1.00 49.34 157 SER A O 1
ATOM 1242 N N . GLU A 1 158 ? -8.148 15.295 -3.307 1.00 41.53 158 GLU A N 1
ATOM 1243 C CA . GLU A 1 158 ? -9.400 15.936 -3.739 1.00 41.53 158 GLU A CA 1
ATOM 1244 C C . GLU A 1 158 ? -10.605 15.535 -2.875 1.00 41.53 158 GLU A C 1
ATOM 1246 O O . GLU A 1 158 ? -11.419 16.388 -2.516 1.00 41.53 158 GLU A O 1
ATOM 1251 N N . THR A 1 159 ? -10.685 14.280 -2.417 1.00 38.22 159 THR A N 1
ATOM 1252 C CA . THR A 1 159 ? -11.701 13.851 -1.431 1.00 38.22 159 THR A CA 1
ATOM 1253 C C . THR A 1 159 ? -11.529 14.486 -0.045 1.00 38.22 159 THR A C 1
ATOM 1255 O O . THR A 1 159 ? -12.452 14.451 0.768 1.00 38.22 159 THR A O 1
ATOM 1258 N N . CYS A 1 160 ? -10.378 15.114 0.225 1.00 36.69 160 CYS A N 1
ATOM 1259 C CA . CYS A 1 160 ? -10.076 15.807 1.478 1.00 36.69 160 CYS A CA 1
ATOM 1260 C C . CYS A 1 160 ? -10.367 17.326 1.428 1.00 36.69 160 CYS A C 1
ATOM 1262 O O . CYS A 1 160 ? -10.206 18.011 2.438 1.00 36.69 160 CYS A O 1
ATOM 1264 N N . LEU A 1 161 ? -10.836 17.865 0.291 1.00 30.17 161 LEU A N 1
ATOM 1265 C CA . LEU A 1 161 ? -11.115 19.297 0.082 1.00 30.17 161 LEU A CA 1
ATOM 1266 C C . LEU A 1 161 ? -12.532 19.747 0.497 1.00 30.17 161 LEU A C 1
ATOM 1268 O O . LEU A 1 161 ? -13.053 20.726 -0.040 1.00 30.17 161 LEU A O 1
ATOM 1272 N N . ARG A 1 162 ? -13.168 19.104 1.490 1.00 29.66 162 ARG A N 1
ATOM 1273 C CA . ARG A 1 162 ? -14.307 19.721 2.201 1.00 29.66 162 ARG A CA 1
ATOM 1274 C C . ARG A 1 162 ? -13.860 20.176 3.597 1.00 29.66 162 ARG A C 1
ATOM 1276 O O . ARG A 1 162 ? -13.422 19.346 4.391 1.00 29.66 162 ARG A O 1
ATOM 1283 N N . PRO A 1 163 ? -13.940 21.481 3.914 1.00 35.34 163 PRO A N 1
ATOM 1284 C CA . PRO A 1 163 ? -13.141 22.083 4.971 1.00 35.34 163 PRO A CA 1
ATOM 1285 C C . PRO A 1 163 ? -13.762 21.856 6.352 1.00 35.34 163 PRO A C 1
ATOM 1287 O O . PRO A 1 163 ? -14.903 22.248 6.602 1.00 35.34 163 PRO A O 1
ATOM 1290 N N . LYS A 1 164 ? -12.983 21.325 7.297 1.00 33.53 164 LYS A N 1
ATOM 1291 C CA . LYS A 1 164 ? -13.156 21.660 8.714 1.00 33.53 164 LYS A CA 1
ATOM 1292 C C . LYS A 1 164 ? -11.810 22.049 9.302 1.00 33.53 164 LYS A C 1
ATOM 1294 O O . LYS A 1 164 ? -10.849 21.294 9.274 1.00 33.53 164 LYS A O 1
ATOM 1299 N N . GLN A 1 165 ? -11.782 23.290 9.763 1.00 41.22 165 GLN A N 1
ATOM 1300 C CA . GLN A 1 165 ? -10.657 23.975 10.367 1.00 41.22 165 GLN A CA 1
ATOM 1301 C C . GLN A 1 165 ? -10.152 23.202 11.590 1.00 41.22 165 GLN A C 1
ATOM 1303 O O . GLN A 1 165 ? -10.828 23.157 12.613 1.00 41.22 165 GLN A O 1
ATOM 1308 N N . THR A 1 166 ? -8.943 22.662 11.493 1.00 34.00 166 THR A N 1
ATOM 1309 C CA . THR A 1 166 ? -8.038 22.471 12.631 1.00 34.00 166 THR A CA 1
ATOM 1310 C C . THR A 1 166 ? -6.617 22.708 12.125 1.00 34.00 166 THR A C 1
ATOM 1312 O O . THR A 1 166 ? -6.225 22.075 11.142 1.00 34.00 166 THR A O 1
ATOM 1315 N N . PRO A 1 167 ? -5.844 23.621 12.732 1.00 44.69 167 PRO A N 1
ATOM 1316 C CA . PRO A 1 167 ? -4.440 23.783 12.395 1.00 44.69 167 PRO A CA 1
ATOM 1317 C C . PRO A 1 167 ? -3.641 22.630 13.022 1.00 44.69 167 PRO A C 1
ATOM 1319 O O . PRO A 1 167 ? -3.950 22.230 14.140 1.00 44.69 167 PRO A O 1
ATOM 1322 N N . GLN A 1 168 ? -2.614 22.157 12.303 1.00 36.19 168 GLN A N 1
ATOM 1323 C CA . GLN A 1 168 ? -1.435 21.370 12.731 1.00 36.19 168 GLN A CA 1
ATOM 1324 C C . GLN A 1 168 ? -1.183 20.058 11.949 1.00 36.19 168 GLN A C 1
ATOM 1326 O O . GLN A 1 168 ? -1.775 19.013 12.198 1.00 36.19 168 GLN A O 1
ATOM 1331 N N . ASN A 1 169 ? -0.221 20.149 11.021 1.00 37.84 169 ASN A N 1
ATOM 1332 C CA . ASN A 1 169 ? 0.917 19.244 10.770 1.00 37.84 169 ASN A CA 1
ATOM 1333 C C . ASN A 1 169 ? 0.752 17.729 10.549 1.00 37.84 169 ASN A C 1
ATOM 1335 O O . ASN A 1 169 ? 1.763 17.068 10.333 1.00 37.84 169 ASN A O 1
ATOM 1339 N N . ASN A 1 170 ? -0.449 17.163 10.492 1.00 39.97 170 ASN A N 1
ATOM 1340 C CA . ASN A 1 170 ? -0.609 15.734 10.206 1.00 39.97 170 ASN A CA 1
ATOM 1341 C C . ASN A 1 170 ? -1.107 15.522 8.777 1.00 39.97 170 ASN A C 1
ATOM 1343 O O . ASN A 1 170 ? -2.301 15.357 8.529 1.00 39.97 170 ASN A O 1
ATOM 1347 N N . LEU A 1 171 ? -0.164 15.545 7.828 1.00 44.81 171 LEU A N 1
ATOM 1348 C CA . LEU A 1 171 ? -0.375 15.052 6.465 1.00 44.81 171 LEU A CA 1
ATOM 1349 C C . LEU A 1 171 ? -1.036 13.665 6.570 1.00 44.81 171 LEU A C 1
ATOM 1351 O O . LEU A 1 171 ? -0.517 12.821 7.305 1.00 44.81 171 LEU A O 1
ATOM 1355 N N . SER A 1 172 ? -2.184 13.446 5.915 1.00 55.72 172 SER A N 1
ATOM 1356 C CA . SER A 1 172 ? -2.950 12.208 6.106 1.00 55.72 172 SER A CA 1
ATOM 1357 C C . SER A 1 172 ? -2.059 10.985 5.862 1.00 55.72 172 SER A C 1
ATOM 1359 O O . SER A 1 172 ? -1.179 10.977 5.002 1.00 55.72 172 SER A O 1
ATOM 1361 N N . LEU A 1 173 ? -2.244 9.945 6.662 1.00 49.69 173 LEU A N 1
ATOM 1362 C CA . LEU A 1 173 ? -1.366 8.783 6.667 1.00 49.69 173 LEU A CA 1
ATOM 1363 C C . LEU A 1 173 ? -1.256 8.126 5.273 1.00 49.69 173 LEU A C 1
ATOM 1365 O O . LEU A 1 173 ? -0.154 7.822 4.822 1.00 49.69 173 LEU A O 1
ATOM 1369 N N . GLY A 1 174 ? -2.369 7.999 4.540 1.00 54.44 174 GLY A N 1
ATOM 1370 C CA . GLY A 1 174 ? -2.374 7.489 3.160 1.00 54.44 174 GLY A CA 1
ATOM 1371 C C . GLY A 1 174 ? -1.518 8.331 2.208 1.00 54.44 174 GLY A C 1
ATOM 1372 O O . GLY A 1 174 ? -0.815 7.793 1.358 1.00 54.44 174 GLY A O 1
ATOM 1373 N N . VAL A 1 175 ? -1.484 9.645 2.427 1.00 56.28 175 VAL A N 1
ATOM 1374 C CA . VAL A 1 175 ? -0.617 10.578 1.710 1.00 56.28 175 VAL A CA 1
ATOM 1375 C C . VAL A 1 175 ? 0.866 10.347 2.045 1.00 56.28 175 VAL A C 1
ATOM 1377 O O . VAL A 1 175 ? 1.680 10.366 1.127 1.00 56.28 175 VAL A O 1
ATOM 1380 N N . GLN A 1 176 ? 1.239 10.071 3.303 1.00 58.88 176 GLN A N 1
ATOM 1381 C CA . GLN A 1 176 ? 2.636 9.751 3.656 1.00 58.88 176 GLN A CA 1
ATOM 1382 C C . GLN A 1 176 ? 3.100 8.409 3.062 1.00 58.88 176 GLN A C 1
ATOM 1384 O O . GLN A 1 176 ? 4.251 8.283 2.655 1.00 58.88 176 GLN A O 1
ATOM 1389 N N . CYS A 1 177 ? 2.201 7.421 2.971 1.00 61.25 177 CYS A N 1
ATOM 1390 C CA . CYS A 1 177 ? 2.446 6.130 2.306 1.00 61.25 177 CYS A CA 1
ATOM 1391 C C . CYS A 1 177 ? 2.811 6.310 0.846 1.00 61.25 177 CYS A C 1
ATOM 1393 O O . CYS A 1 177 ? 3.862 5.873 0.384 1.00 61.25 177 CYS A O 1
ATOM 1395 N N . LEU A 1 178 ? 1.905 6.985 0.140 1.00 67.50 178 LEU A N 1
ATOM 1396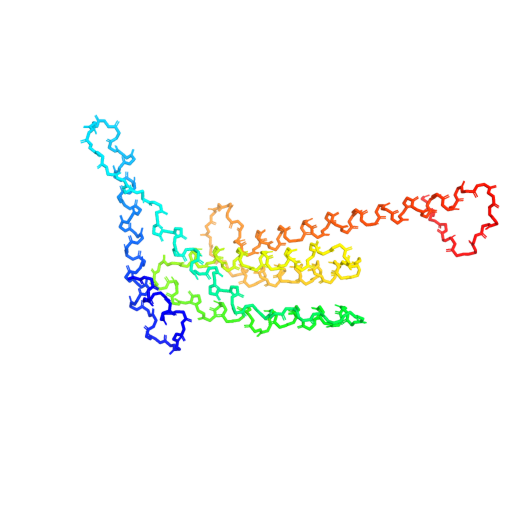 C CA . LEU A 1 178 ? 2.013 7.226 -1.281 1.00 67.50 178 LEU A CA 1
ATOM 1397 C C . LEU A 1 178 ? 3.233 8.092 -1.543 1.00 67.50 178 LEU A C 1
ATOM 1399 O O . LEU A 1 178 ? 3.973 7.787 -2.461 1.00 67.50 178 LEU A O 1
ATOM 1403 N N . MET A 1 179 ? 3.521 9.070 -0.681 1.00 71.25 179 MET A N 1
ATOM 1404 C CA . MET A 1 179 ? 4.753 9.850 -0.754 1.00 71.25 179 MET A CA 1
ATOM 1405 C C . MET A 1 179 ? 6.003 8.971 -0.625 1.00 71.25 179 MET A C 1
ATOM 1407 O O . MET A 1 179 ? 6.906 9.099 -1.438 1.00 71.25 179 MET A O 1
ATOM 1411 N N . TRP A 1 180 ? 6.067 8.050 0.342 1.00 71.06 180 TRP A N 1
ATOM 1412 C CA . TRP A 1 180 ? 7.223 7.156 0.482 1.00 71.06 180 TRP A CA 1
ATOM 1413 C C . TRP A 1 180 ? 7.399 6.230 -0.727 1.00 71.06 180 TRP A C 1
ATOM 1415 O O . TRP A 1 180 ? 8.512 6.066 -1.222 1.00 71.06 180 TRP A O 1
ATOM 1425 N N . ILE A 1 181 ? 6.300 5.669 -1.237 1.00 71.25 181 ILE A N 1
ATOM 1426 C CA . ILE A 1 181 ? 6.289 4.843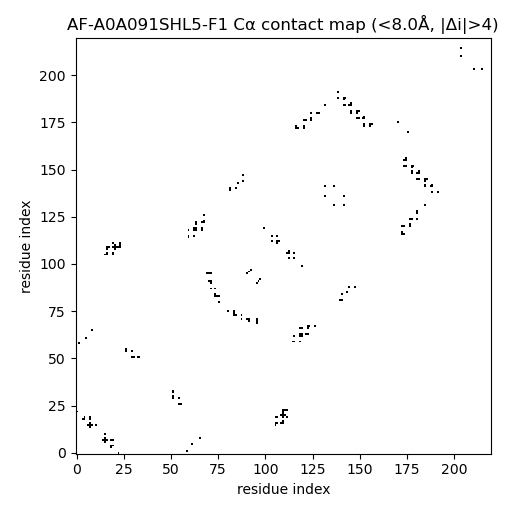 -2.451 1.00 71.25 181 ILE A CA 1
ATOM 1427 C C . ILE A 1 181 ? 6.746 5.664 -3.664 1.00 71.25 181 ILE A C 1
ATOM 1429 O O . ILE A 1 181 ? 7.596 5.203 -4.424 1.00 71.25 181 ILE A O 1
ATOM 1433 N N . ILE A 1 182 ? 6.223 6.882 -3.826 1.00 79.12 182 ILE A N 1
ATOM 1434 C CA . ILE A 1 182 ? 6.588 7.829 -4.887 1.00 79.12 182 ILE A CA 1
ATOM 1435 C C . ILE A 1 182 ? 8.086 8.128 -4.809 1.00 79.12 182 ILE A C 1
ATOM 1437 O O . ILE A 1 182 ? 8.779 7.915 -5.797 1.00 79.12 182 ILE A O 1
ATOM 1441 N N . LEU A 1 183 ? 8.600 8.512 -3.636 1.00 80.31 183 LEU A N 1
ATOM 1442 C CA . LEU A 1 183 ? 10.014 8.837 -3.428 1.00 80.31 183 LEU A CA 1
ATOM 1443 C C . LEU A 1 183 ? 10.930 7.638 -3.698 1.00 80.31 183 LEU A C 1
ATOM 1445 O O . LEU A 1 183 ? 11.936 7.770 -4.389 1.00 80.31 183 LEU A O 1
ATOM 1449 N N . LYS A 1 184 ? 10.582 6.443 -3.205 1.00 77.94 184 LYS A N 1
ATOM 1450 C CA . LYS A 1 184 ? 11.378 5.229 -3.451 1.00 77.94 184 LYS A CA 1
ATOM 1451 C C . LYS A 1 184 ? 11.372 4.814 -4.916 1.00 77.94 184 LYS A C 1
ATOM 1453 O O . LYS A 1 184 ? 12.392 4.362 -5.437 1.00 77.94 184 LYS A O 1
ATOM 1458 N N . THR A 1 185 ? 10.239 4.979 -5.588 1.00 79.12 185 THR A N 1
ATOM 1459 C CA . THR A 1 185 ? 10.131 4.697 -7.021 1.00 79.12 185 THR A CA 1
ATOM 1460 C C . THR A 1 185 ? 10.894 5.742 -7.837 1.00 79.12 185 THR A C 1
ATOM 1462 O O . THR A 1 185 ? 11.579 5.387 -8.791 1.00 79.12 185 THR A O 1
ATOM 1465 N N . GLU A 1 186 ? 10.864 7.008 -7.425 1.00 83.88 186 GLU A N 1
ATOM 1466 C CA . GLU A 1 186 ? 11.622 8.106 -8.028 1.00 83.88 186 GLU A CA 1
ATOM 1467 C C . GLU A 1 186 ? 13.137 7.901 -7.893 1.00 83.88 186 GLU A C 1
ATOM 1469 O O . GLU A 1 186 ? 13.859 8.024 -8.882 1.00 83.88 186 GLU A O 1
ATOM 1474 N N . GLU A 1 187 ? 13.626 7.491 -6.718 1.00 84.00 187 GLU A N 1
ATOM 1475 C CA . GLU A 1 187 ? 15.031 7.109 -6.513 1.00 84.00 187 GLU A CA 1
ATOM 1476 C C . GLU A 1 187 ? 15.463 5.999 -7.487 1.00 84.00 187 GLU A C 1
ATOM 1478 O O . GLU A 1 187 ? 16.529 6.092 -8.106 1.00 84.00 187 GLU A O 1
ATOM 1483 N N . LYS A 1 188 ? 14.627 4.965 -7.667 1.00 80.81 188 LYS A N 1
ATOM 1484 C CA . LYS A 1 188 ? 14.890 3.865 -8.610 1.00 80.81 188 LYS A CA 1
ATOM 1485 C C . LYS A 1 188 ? 14.890 4.347 -10.063 1.00 80.81 188 LYS A C 1
ATOM 1487 O O . LYS A 1 188 ? 15.822 4.031 -10.804 1.00 80.81 188 LYS A O 1
ATOM 1492 N N . LEU A 1 189 ? 13.896 5.141 -10.464 1.00 84.06 189 LEU A N 1
ATOM 1493 C CA . LEU A 1 189 ? 13.817 5.729 -11.806 1.00 84.06 189 LEU A CA 1
ATOM 1494 C C . LEU A 1 189 ? 15.049 6.591 -12.106 1.00 84.06 189 LEU A C 1
ATOM 1496 O O . LEU A 1 189 ? 15.656 6.452 -13.167 1.00 84.06 189 LEU A O 1
ATOM 1500 N N . LEU A 1 190 ? 15.469 7.423 -11.151 1.00 86.12 190 LEU A N 1
ATOM 1501 C CA . LEU A 1 190 ? 16.648 8.274 -11.276 1.00 86.12 190 LEU A CA 1
ATOM 1502 C C . LEU A 1 190 ? 17.939 7.455 -11.402 1.00 86.12 190 LEU A C 1
ATOM 1504 O O . LEU A 1 190 ? 18.801 7.790 -12.216 1.00 86.12 190 LEU A O 1
ATOM 1508 N N . ALA A 1 191 ? 18.086 6.380 -10.623 1.00 85.44 191 ALA A N 1
ATOM 1509 C CA . ALA A 1 191 ? 19.247 5.497 -10.701 1.00 85.44 191 ALA A CA 1
ATOM 1510 C C . ALA A 1 191 ? 19.362 4.818 -12.077 1.00 85.44 191 ALA A C 1
ATOM 1512 O O . ALA A 1 191 ? 20.447 4.789 -12.664 1.00 85.44 191 ALA A O 1
ATOM 1513 N N . VAL A 1 192 ? 18.243 4.325 -12.617 1.00 82.88 192 VAL A N 1
ATOM 1514 C CA . VAL A 1 192 ? 18.199 3.706 -13.950 1.00 82.88 192 VAL A CA 1
ATOM 1515 C C . VAL A 1 192 ? 18.471 4.740 -15.044 1.00 82.88 192 VAL A C 1
ATOM 1517 O O . VAL A 1 192 ? 19.328 4.506 -15.892 1.00 82.88 192 VAL A O 1
ATOM 1520 N N . ALA A 1 193 ? 17.835 5.914 -14.987 1.00 84.19 193 ALA A N 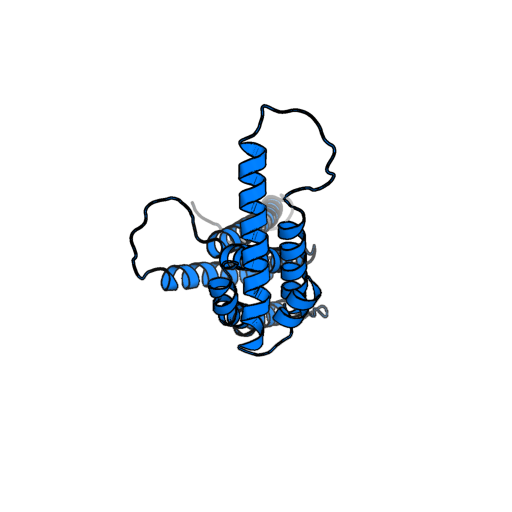1
ATOM 1521 C CA . ALA A 1 193 ? 18.058 6.986 -15.958 1.00 84.19 193 ALA A CA 1
ATOM 1522 C C . ALA A 1 193 ? 19.527 7.437 -15.988 1.00 84.19 193 ALA A C 1
ATOM 1524 O O . ALA A 1 193 ? 20.120 7.554 -17.058 1.00 84.19 193 ALA A O 1
ATOM 1525 N N . ARG A 1 194 ? 20.156 7.618 -14.818 1.00 84.69 194 ARG A N 1
ATOM 152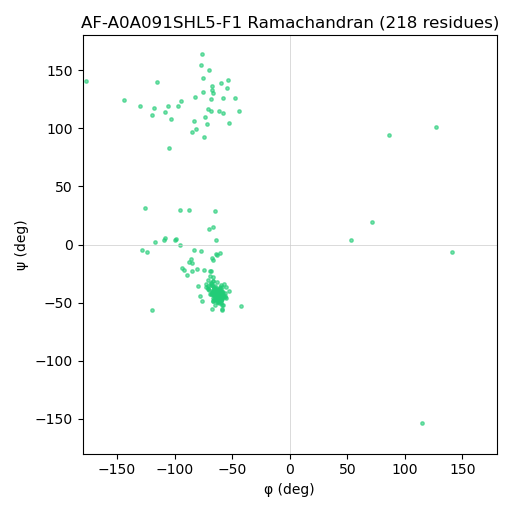6 C CA . ARG A 1 194 ? 21.590 7.940 -14.721 1.00 84.69 194 ARG A CA 1
ATOM 1527 C C . ARG A 1 194 ? 22.459 6.867 -15.369 1.00 84.69 194 ARG A C 1
ATOM 1529 O O . ARG A 1 194 ? 23.390 7.205 -16.094 1.00 84.69 194 ARG A O 1
ATOM 1536 N N . LYS A 1 195 ? 22.161 5.587 -15.130 1.00 85.62 195 LYS A N 1
ATOM 1537 C CA . LYS A 1 195 ? 22.903 4.466 -15.720 1.00 85.62 195 LYS A CA 1
ATOM 1538 C C . LYS A 1 195 ? 22.822 4.478 -17.249 1.00 85.62 195 LYS A C 1
ATOM 1540 O O . LYS A 1 195 ? 23.862 4.362 -17.897 1.00 85.62 195 LYS A O 1
ATOM 1545 N N . GLU A 1 196 ? 21.627 4.654 -17.809 1.00 83.19 196 GLU A N 1
ATOM 1546 C CA . GLU A 1 196 ? 21.425 4.694 -19.263 1.00 83.19 196 GLU A CA 1
ATOM 1547 C C . GLU A 1 196 ? 22.074 5.930 -19.900 1.00 83.19 196 GLU A C 1
ATOM 1549 O O . GLU A 1 196 ? 22.773 5.804 -20.903 1.00 83.19 196 GLU A O 1
ATOM 1554 N N . VAL A 1 197 ? 21.967 7.108 -19.275 1.00 84.00 197 VAL A N 1
ATOM 1555 C CA . VAL A 1 197 ? 22.653 8.326 -19.744 1.00 84.00 197 VAL A CA 1
ATOM 1556 C C . VAL A 1 197 ? 24.171 8.151 -19.720 1.00 84.00 197 VAL A C 1
ATOM 1558 O O . VAL A 1 197 ? 24.844 8.465 -20.698 1.00 84.00 197 VAL A O 1
ATOM 1561 N N . CYS A 1 198 ? 24.740 7.607 -18.640 1.00 83.50 198 CYS A N 1
ATOM 1562 C CA . CYS A 1 198 ? 26.177 7.335 -18.575 1.00 83.50 198 CYS A CA 1
ATOM 1563 C C . CYS A 1 198 ? 26.630 6.346 -19.655 1.00 83.50 198 CYS A C 1
ATOM 1565 O O . CYS A 1 198 ? 27.732 6.488 -20.183 1.00 83.50 198 CYS A O 1
ATOM 1567 N N . LYS A 1 199 ? 25.806 5.343 -19.974 1.00 83.75 199 LYS A N 1
ATOM 1568 C CA . LYS A 1 199 ? 26.084 4.387 -21.047 1.00 83.75 199 LYS A CA 1
ATOM 1569 C C . LYS A 1 199 ? 26.065 5.076 -22.414 1.00 83.75 199 LYS A C 1
ATOM 1571 O O . LYS A 1 199 ? 27.039 4.949 -23.147 1.00 83.75 199 LYS A O 1
ATOM 1576 N N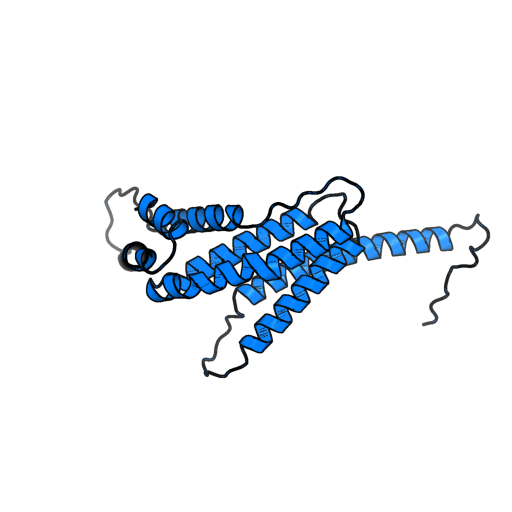 . ALA A 1 200 ? 25.031 5.864 -22.704 1.00 80.44 200 ALA A N 1
ATOM 1577 C CA . ALA A 1 200 ? 24.912 6.617 -23.950 1.00 80.44 200 ALA A CA 1
ATOM 1578 C C . ALA A 1 200 ? 26.065 7.616 -24.138 1.00 80.44 200 ALA A C 1
ATOM 1580 O O . ALA A 1 200 ? 26.627 7.712 -25.224 1.00 80.44 200 ALA A O 1
ATOM 1581 N N . LEU A 1 201 ? 26.480 8.312 -23.073 1.00 80.56 201 LEU A N 1
ATOM 1582 C CA . LEU A 1 201 ? 27.644 9.199 -23.117 1.00 80.56 201 LEU A CA 1
ATOM 1583 C C . LEU A 1 201 ? 28.930 8.421 -23.419 1.00 80.56 201 LEU A C 1
ATOM 1585 O O . LEU A 1 201 ? 29.701 8.838 -24.274 1.00 80.56 201 LEU A O 1
ATOM 1589 N N . LYS A 1 202 ? 29.161 7.274 -22.767 1.00 82.75 202 LYS A N 1
ATOM 1590 C CA . LYS A 1 202 ? 30.327 6.429 -23.074 1.00 82.75 202 LYS A CA 1
ATOM 1591 C C . LYS A 1 202 ? 30.332 5.969 -24.530 1.00 82.75 202 LYS A C 1
ATOM 1593 O O . LYS A 1 202 ? 31.371 6.040 -25.166 1.00 82.75 202 LYS A O 1
ATOM 1598 N N . GLU A 1 203 ? 29.183 5.556 -25.059 1.00 80.44 203 GLU A N 1
ATOM 1599 C CA . GLU A 1 203 ? 29.052 5.151 -26.463 1.00 80.44 203 GLU A CA 1
ATOM 1600 C C . GLU A 1 203 ? 29.275 6.323 -27.433 1.00 80.44 203 GLU A C 1
ATOM 1602 O O . GLU A 1 203 ? 29.917 6.144 -28.464 1.00 80.44 203 GLU A O 1
ATOM 1607 N N . ALA A 1 204 ? 28.796 7.526 -27.100 1.00 73.44 204 ALA A N 1
ATOM 1608 C CA . ALA A 1 204 ? 28.973 8.725 -27.920 1.00 73.44 204 ALA A CA 1
ATOM 1609 C C . ALA A 1 204 ? 30.420 9.252 -27.926 1.00 73.44 204 ALA A C 1
ATOM 1611 O O . ALA A 1 204 ? 30.860 9.833 -28.916 1.00 73.44 204 ALA A O 1
ATOM 1612 N N . PHE A 1 205 ? 31.154 9.055 -26.827 1.00 70.88 205 PHE A N 1
ATOM 1613 C CA . PHE A 1 205 ? 32.548 9.481 -26.671 1.00 70.88 205 PHE A CA 1
ATOM 1614 C C . PHE A 1 205 ? 33.565 8.348 -26.886 1.00 70.88 205 PHE A C 1
ATOM 1616 O O . PHE A 1 205 ? 34.763 8.582 -26.729 1.00 70.88 205 PHE A O 1
ATOM 1623 N N . ASP A 1 206 ? 33.134 7.142 -27.267 1.00 71.81 206 ASP A N 1
ATOM 1624 C CA . ASP A 1 206 ? 34.033 6.051 -27.655 1.00 71.81 206 ASP A CA 1
ATOM 1625 C C . ASP A 1 206 ? 34.653 6.363 -29.032 1.00 71.81 206 ASP A C 1
ATOM 1627 O O . ASP A 1 206 ? 34.024 6.219 -30.081 1.00 71.81 206 ASP A O 1
ATOM 1631 N N . ILE A 1 207 ? 35.927 6.776 -29.028 1.00 55.88 207 ILE A N 1
ATOM 1632 C CA . ILE A 1 207 ? 36.711 7.341 -30.158 1.00 55.88 207 ILE A CA 1
ATOM 1633 C C . ILE A 1 207 ? 36.988 6.326 -31.307 1.00 55.88 207 ILE A C 1
ATOM 1635 O O . ILE A 1 207 ? 37.823 6.553 -32.177 1.00 55.88 207 ILE A O 1
ATOM 1639 N N . GLY A 1 208 ? 36.287 5.190 -31.364 1.00 57.94 208 GLY A N 1
ATOM 1640 C CA . GLY A 1 208 ? 36.540 4.108 -32.330 1.00 57.94 208 GLY A CA 1
ATOM 1641 C C . GLY A 1 208 ? 35.359 3.676 -33.203 1.00 57.94 208 GLY A C 1
ATOM 1642 O O . GLY A 1 208 ? 35.559 2.842 -34.087 1.00 57.94 208 GLY A O 1
ATOM 1643 N N . LYS A 1 209 ? 34.139 4.189 -32.984 1.00 57.78 209 LYS A N 1
ATOM 1644 C CA . LYS A 1 209 ? 32.947 3.810 -33.768 1.00 57.78 209 LYS A CA 1
ATOM 1645 C C . LYS A 1 209 ? 32.410 4.997 -34.577 1.00 57.78 209 LYS A C 1
ATOM 1647 O O . LYS A 1 209 ? 32.390 6.110 -34.060 1.00 57.78 209 LYS A O 1
ATOM 1652 N N . PRO A 1 210 ? 31.966 4.789 -35.834 1.00 57.19 210 PRO A N 1
ATOM 1653 C CA . PRO A 1 210 ? 31.293 5.842 -36.584 1.00 57.19 210 PRO A CA 1
ATOM 1654 C C . PRO A 1 210 ? 30.029 6.279 -35.823 1.00 57.19 210 PRO A C 1
ATOM 1656 O O . PRO A 1 210 ? 29.342 5.415 -35.266 1.00 57.19 210 PRO A O 1
ATOM 1659 N N . PRO A 1 211 ? 29.723 7.588 -35.766 1.00 56.00 211 PRO A N 1
ATOM 1660 C CA . PRO A 1 211 ? 28.583 8.092 -35.012 1.00 56.00 211 PRO A CA 1
ATOM 1661 C C . PRO A 1 211 ? 27.293 7.440 -35.519 1.00 56.00 211 PRO A C 1
ATOM 1663 O O . PRO A 1 211 ? 27.006 7.448 -36.718 1.00 56.00 211 PRO A O 1
ATOM 1666 N N . CYS A 1 212 ? 26.536 6.837 -34.602 1.00 56.72 212 CYS A N 1
ATOM 1667 C CA . CYS A 1 212 ? 25.236 6.257 -34.912 1.00 56.72 212 CYS A CA 1
ATOM 1668 C C . CYS A 1 212 ? 24.272 7.394 -35.283 1.00 56.72 212 CYS A C 1
ATOM 1670 O O . CYS A 1 212 ? 24.175 8.379 -34.551 1.00 56.72 212 CYS A O 1
ATOM 1672 N N . ALA A 1 213 ? 23.569 7.268 -36.410 1.00 56.28 213 ALA A N 1
ATOM 1673 C CA . ALA A 1 213 ? 22.716 8.320 -36.975 1.00 56.28 213 ALA A CA 1
ATOM 1674 C C . ALA A 1 213 ? 21.516 8.729 -36.088 1.00 56.28 213 ALA A C 1
ATOM 1676 O O . ALA A 1 213 ? 20.876 9.735 -36.374 1.00 56.28 213 ALA A O 1
ATOM 1677 N N . ASP A 1 214 ? 21.251 7.998 -34.999 1.00 56.50 214 ASP A N 1
ATOM 1678 C CA . ASP A 1 214 ? 20.125 8.226 -34.081 1.00 56.50 214 ASP A CA 1
ATOM 1679 C C . ASP A 1 214 ? 20.491 9.013 -32.806 1.00 56.50 214 ASP A C 1
ATOM 1681 O O . ASP A 1 214 ? 19.652 9.197 -31.921 1.00 56.50 214 ASP A O 1
ATOM 1685 N N . ALA A 1 215 ? 21.730 9.502 -32.672 1.00 55.12 215 ALA A N 1
ATOM 1686 C CA . ALA A 1 215 ? 22.108 10.350 -31.542 1.00 55.12 215 ALA A CA 1
ATOM 1687 C C . ALA A 1 215 ? 21.518 11.764 -31.708 1.00 55.12 215 ALA A C 1
ATOM 1689 O O . ALA A 1 215 ? 22.116 12.642 -32.331 1.00 55.12 215 ALA A O 1
ATOM 1690 N N . ALA A 1 216 ? 20.327 11.990 -31.148 1.00 59.31 216 ALA A N 1
ATOM 1691 C CA . ALA A 1 216 ? 19.729 13.317 -31.075 1.00 59.31 216 ALA A CA 1
ATOM 1692 C C . ALA A 1 216 ? 20.622 14.258 -30.245 1.00 59.31 216 ALA A C 1
ATOM 1694 O O . ALA A 1 216 ? 20.813 14.072 -29.042 1.00 59.31 216 ALA A O 1
ATOM 1695 N N . VAL A 1 217 ? 21.171 15.279 -30.904 1.00 58.19 217 VAL A N 1
ATOM 1696 C CA . VAL A 1 217 ? 21.919 16.366 -30.267 1.00 58.19 217 VAL A CA 1
ATOM 1697 C C . VAL A 1 217 ? 20.945 17.205 -29.441 1.00 58.19 217 VAL A C 1
ATOM 1699 O O . VAL A 1 217 ? 20.061 17.856 -29.994 1.00 58.19 217 VAL A O 1
ATOM 1702 N N . ILE A 1 218 ? 21.112 17.216 -28.119 1.00 49.34 218 ILE A N 1
ATOM 1703 C CA . ILE A 1 218 ? 20.427 18.175 -27.246 1.00 49.34 218 ILE A CA 1
ATOM 1704 C C . ILE A 1 218 ? 21.258 19.464 -27.259 1.00 49.34 218 ILE A C 1
ATOM 1706 O O . ILE A 1 218 ? 22.350 19.502 -26.693 1.00 49.34 218 ILE A O 1
ATOM 1710 N N . GLN A 1 219 ? 20.767 20.502 -27.941 1.00 34.91 219 GLN A N 1
ATOM 1711 C CA . GLN A 1 219 ? 21.308 21.860 -27.822 1.00 34.91 219 GLN A CA 1
ATOM 1712 C C . GLN A 1 219 ? 20.860 22.474 -26.490 1.00 34.91 219 GLN A C 1
ATOM 1714 O O . GLN A 1 219 ? 19.680 22.408 -26.146 1.00 34.91 219 GLN A O 1
ATOM 1719 N N . VAL A 1 220 ? 21.822 23.046 -25.762 1.00 39.19 220 VAL A N 1
ATOM 1720 C CA . VAL A 1 220 ? 21.615 23.860 -24.552 1.00 39.19 220 VAL A CA 1
ATOM 1721 C C . VAL A 1 220 ? 21.593 25.329 -24.941 1.00 39.19 220 VAL A C 1
ATOM 1723 O O . VAL A 1 220 ? 22.457 25.711 -25.764 1.00 39.19 220 VAL A O 1
#

Solvent-accessible surface area (backbone atoms only — not comparable to full-atom values): 13023 Å² total; per-residue (Å²): 110,68,66,48,51,52,48,41,72,70,56,90,65,82,85,31,38,66,55,41,32,55,54,28,51,52,53,50,51,36,53,50,50,45,52,53,57,70,68,52,83,81,75,85,86,78,95,64,95,76,60,79,58,55,68,62,52,53,50,44,51,53,48,27,55,52,49,51,71,60,48,80,80,86,82,81,71,96,87,52,66,60,64,50,46,52,52,49,55,46,45,42,61,71,49,42,52,52,55,54,56,70,48,42,58,51,32,47,76,16,71,35,38,68,61,53,52,52,25,54,39,52,33,54,49,52,50,54,48,58,64,63,66,43,97,79,59,46,69,69,51,45,47,52,54,34,53,50,33,51,49,53,43,52,55,56,51,60,77,61,72,68,91,76,95,72,92,78,94,69,74,53,66,69,50,55,43,32,47,51,52,36,51,56,36,47,53,51,49,50,53,52,52,52,52,52,50,54,48,52,50,51,63,74,66,42,94,83,63,81,82,64,93,80,70,78,81,82,84,130

Sequence (220 aa):
MWTVVGEALSGSGRMLLEPLQSVGESLKWEKQKEAEWLGSGQDTESLSTWSPNFWRKDLEEKLIQYMMAQIPPFGSSSNTDETALKQHLSQLETTFLPSLEHRSGFFKEAGLLITYACCCHASLSSHLSTLTDSNHFSFSQCLLVYEWGLKMYKSGSETCLRPKQTPQNNLSLGVQCLMWIILKTEEKLLAVARKEVCKALKEAFDIGKPPCADAAVIQV